Protein AF-A0AAD7XHS9-F1 (afdb_monomer)

Radius of gyration: 28.17 Å; Cα contacts (8 Å, |Δi|>4): 121; chains: 1; bounding box: 72×56×80 Å

Foldseek 3Di:
DDPDDPDPPPPLVVQQVVVVVDDPVVLVVVVVPDDLLNLLVLLCQCPSYVVSVCVLVVDPCSQVSLQLNCVLLVHDDDPVPPPVDDRSSVVSNVQCVPWQPDPPPCTHVNVSVVSNVVSVVCCVPPVPPSDPPDPPVDDVPPPVPCDVQNVQWDFDPPDPDPPCRVPRTDGHDPVVVVVVVVVVVPPPPDDDDDDDDDDDDDDDDDDDDDDDDDDDDDDD

Solvent-accessible surface area (backbone atoms only — not comparable to full-atom values): 14268 Å² total; per-residue (Å²): 137,83,84,80,76,78,86,74,73,88,63,52,73,66,55,55,57,56,61,71,71,53,56,68,69,58,54,52,50,54,55,71,69,52,55,62,55,44,46,62,59,52,47,52,50,37,72,68,34,74,72,45,34,48,62,53,68,68,42,95,57,39,53,58,53,30,42,50,19,32,40,40,30,61,45,75,85,53,95,84,54,62,78,92,71,69,55,34,54,60,53,49,46,54,48,34,75,73,33,35,79,42,87,51,90,77,32,23,50,57,37,38,51,55,29,23,53,51,42,52,51,44,34,74,74,67,70,53,64,90,55,100,65,82,79,79,78,58,73,96,74,70,67,81,73,65,54,74,71,59,71,26,52,43,70,60,91,82,70,86,56,85,90,52,61,94,69,38,73,39,72,61,77,59,72,75,68,54,59,58,64,55,64,69,69,76,78,76,88,73,88,81,91,72,90,80,86,88,80,92,76,90,78,82,88,79,90,80,89,83,87,79,82,88,82,89,74,91,76,135

Mean predicted aligned error: 16.3 Å

Structure (mmCIF, N/CA/C/O backbone):
data_AF-A0AAD7XHS9-F1
#
_entry.id   AF-A0AAD7XHS9-F1
#
loop_
_atom_site.group_PDB
_atom_site.id
_atom_site.type_symbol
_atom_site.label_atom_id
_atom_site.label_alt_id
_atom_site.label_comp_id
_atom_site.label_asym_id
_atom_site.label_entity_id
_atom_site.label_seq_id
_atom_site.pdbx_PDB_ins_code
_atom_site.Cartn_x
_atom_site.Cartn_y
_atom_site.Cartn_z
_atom_site.occupancy
_atom_site.B_iso_or_equiv
_atom_site.auth_seq_id
_atom_site.auth_comp_id
_atom_site.auth_asym_id
_atom_site.auth_atom_id
_atom_site.pdbx_PDB_model_num
ATOM 1 N N . MET A 1 1 ? -29.487 -9.220 -1.985 1.00 37.38 1 MET A N 1
ATOM 2 C CA . MET A 1 1 ? -29.413 -8.739 -3.378 1.00 37.38 1 MET A CA 1
ATOM 3 C C . MET A 1 1 ? -27.941 -8.809 -3.740 1.00 37.38 1 MET A C 1
ATOM 5 O O . MET A 1 1 ? -27.179 -8.014 -3.221 1.00 37.38 1 MET A O 1
ATOM 9 N N . VAL A 1 2 ? -27.522 -9.873 -4.428 1.00 40.72 2 VAL A N 1
ATOM 10 C CA . VAL A 1 2 ? -26.106 -10.161 -4.716 1.00 40.72 2 VAL A CA 1
ATOM 11 C C . VAL A 1 2 ? -25.839 -9.649 -6.125 1.00 40.72 2 VAL A C 1
ATOM 13 O O . VAL A 1 2 ? -26.428 -10.160 -7.077 1.00 40.72 2 VAL A O 1
ATOM 16 N N . CYS A 1 3 ? -25.040 -8.593 -6.258 1.00 38.09 3 CYS A N 1
ATOM 17 C CA . CYS A 1 3 ? -24.595 -8.106 -7.558 1.00 38.09 3 CYS A CA 1
ATOM 18 C C . CYS A 1 3 ? -23.569 -9.104 -8.102 1.00 38.09 3 CYS A C 1
ATOM 20 O O . CYS A 1 3 ? -22.433 -9.138 -7.646 1.00 38.09 3 CYS A O 1
ATOM 22 N N . ALA A 1 4 ? -23.986 -9.961 -9.033 1.00 37.56 4 ALA A N 1
ATOM 23 C CA . ALA A 1 4 ? -23.070 -10.833 -9.754 1.00 37.56 4 ALA A CA 1
ATOM 24 C C . ALA A 1 4 ? -22.257 -9.979 -10.738 1.00 37.56 4 ALA A C 1
ATOM 26 O O . ALA A 1 4 ? -22.777 -9.548 -11.769 1.00 37.56 4 ALA A O 1
ATOM 27 N N . SER A 1 5 ? -21.003 -9.695 -10.392 1.00 42.00 5 SER A N 1
ATOM 28 C CA . SER A 1 5 ? -20.055 -9.032 -11.288 1.00 42.00 5 SER A CA 1
ATOM 29 C C . SER A 1 5 ? -19.763 -9.928 -12.502 1.00 42.00 5 SER A C 1
ATOM 31 O O . SER A 1 5 ? -19.602 -11.140 -12.340 1.00 42.00 5 SER A O 1
ATOM 33 N N . PRO A 1 6 ? -19.720 -9.381 -13.730 1.00 47.34 6 PRO A N 1
ATOM 34 C CA . PRO A 1 6 ? -19.427 -10.164 -14.925 1.00 47.34 6 PRO A CA 1
ATOM 35 C C . PRO A 1 6 ? -17.977 -10.690 -14.909 1.00 47.34 6 PRO A C 1
ATOM 37 O O . PRO A 1 6 ? -17.085 -9.996 -14.419 1.00 47.34 6 PRO A O 1
ATOM 40 N N . PRO A 1 7 ? -17.715 -11.885 -15.475 1.00 50.12 7 PRO A N 1
ATOM 41 C CA . PRO A 1 7 ? -16.388 -12.498 -15.476 1.00 50.12 7 PRO A CA 1
ATOM 42 C C . PRO A 1 7 ? -15.402 -11.665 -16.309 1.00 50.12 7 PRO A C 1
ATOM 44 O O . PRO A 1 7 ? -15.590 -11.446 -17.509 1.00 50.12 7 PRO A O 1
ATOM 47 N N . MET A 1 8 ? -14.341 -11.192 -15.655 1.00 51.28 8 MET A N 1
ATOM 48 C CA . MET A 1 8 ? -13.356 -10.233 -16.173 1.00 51.28 8 MET A CA 1
ATOM 49 C C . MET A 1 8 ? -12.246 -10.878 -17.038 1.00 51.28 8 MET A C 1
ATOM 51 O O . MET A 1 8 ? -11.193 -10.285 -17.253 1.00 51.28 8 MET A O 1
ATOM 55 N N . GLU A 1 9 ? -12.451 -12.090 -17.562 1.00 54.38 9 GLU A N 1
ATOM 56 C CA . GLU A 1 9 ? -11.351 -12.957 -18.029 1.00 54.38 9 GLU A CA 1
ATOM 57 C C . GLU A 1 9 ? -10.703 -12.567 -19.369 1.00 54.38 9 GLU A C 1
ATOM 59 O O . GLU A 1 9 ? -9.541 -12.887 -19.602 1.00 54.38 9 GLU A O 1
ATOM 64 N N . ARG A 1 10 ? -11.384 -11.859 -20.281 1.00 53.03 10 ARG A N 1
ATOM 65 C CA . ARG A 1 10 ? -10.876 -11.720 -21.670 1.00 53.03 10 ARG A CA 1
ATOM 66 C C . ARG A 1 10 ? -10.032 -10.476 -21.967 1.00 53.03 10 ARG A C 1
ATOM 68 O O . ARG A 1 10 ? -9.599 -10.310 -23.103 1.00 53.03 10 ARG A O 1
ATOM 75 N N . ARG A 1 11 ? -9.779 -9.599 -20.989 1.00 54.53 11 ARG A N 1
ATOM 76 C CA . ARG A 1 11 ? -8.918 -8.404 -21.173 1.00 54.53 11 ARG A CA 1
ATOM 77 C C . ARG A 1 11 ? -7.595 -8.452 -20.405 1.00 54.53 11 ARG A C 1
ATOM 79 O O . ARG A 1 11 ? -6.721 -7.637 -20.682 1.00 54.53 11 ARG A O 1
ATOM 86 N N . ALA A 1 12 ? -7.420 -9.414 -19.499 1.00 56.12 12 ALA A N 1
ATOM 87 C CA . ALA A 1 12 ? -6.246 -9.491 -18.628 1.00 56.12 12 ALA A CA 1
ATOM 88 C C . ALA A 1 12 ? -4.942 -9.830 -19.379 1.00 56.12 12 ALA A C 1
ATOM 90 O O . ALA A 1 12 ? -3.876 -9.327 -19.028 1.00 56.12 12 ALA A O 1
ATOM 91 N N . VAL A 1 13 ? -5.021 -10.613 -20.463 1.00 58.31 13 VAL A N 1
ATOM 92 C CA . VAL A 1 13 ? -3.832 -11.125 -21.176 1.00 58.31 13 VAL A CA 1
ATOM 93 C C . VAL A 1 13 ? -2.970 -10.002 -21.768 1.00 58.31 13 VAL A C 1
ATOM 95 O O . VAL A 1 13 ? -1.747 -10.103 -21.779 1.00 58.31 13 VAL A O 1
ATOM 98 N N . SER A 1 14 ? -3.582 -8.896 -22.208 1.00 64.94 14 SER A N 1
ATOM 99 C CA . SER A 1 14 ? -2.828 -7.791 -22.811 1.00 64.94 14 SER A CA 1
ATOM 100 C C . SER A 1 14 ? -2.064 -6.957 -21.781 1.00 64.94 14 SER A C 1
ATOM 102 O O . SER A 1 14 ? -0.995 -6.458 -22.109 1.00 64.94 14 SER A O 1
ATOM 104 N N . LEU A 1 15 ? -2.582 -6.791 -20.559 1.00 64.81 15 LEU A N 1
ATOM 105 C CA . LEU A 1 15 ? -1.951 -5.943 -19.538 1.00 64.81 15 LEU A CA 1
ATOM 106 C C . LEU A 1 15 ? -0.756 -6.632 -18.872 1.00 64.81 15 LEU A C 1
ATOM 108 O O . LEU A 1 15 ? 0.257 -5.983 -18.617 1.00 64.81 15 LEU A O 1
ATOM 112 N N . LEU A 1 16 ? -0.834 -7.952 -18.683 1.00 69.44 16 LEU A N 1
ATOM 113 C CA . LEU A 1 16 ? 0.264 -8.743 -18.120 1.00 69.44 16 LEU A CA 1
ATOM 114 C C . LEU A 1 16 ? 1.534 -8.683 -18.979 1.00 69.44 16 LEU A C 1
ATOM 116 O O . LEU A 1 16 ? 2.639 -8.711 -18.442 1.00 69.44 16 LEU A O 1
ATOM 120 N N . HIS A 1 17 ? 1.399 -8.564 -20.304 1.00 77.50 17 HIS A N 1
ATOM 121 C CA . HIS A 1 17 ? 2.554 -8.439 -21.192 1.00 77.50 17 HIS A CA 1
ATOM 122 C C . HIS A 1 17 ? 3.279 -7.097 -21.012 1.00 77.50 17 HIS A C 1
ATOM 124 O O . HIS A 1 17 ? 4.501 -7.079 -20.894 1.00 77.50 17 HIS A O 1
ATOM 130 N N . TYR A 1 18 ? 2.540 -5.985 -20.921 1.00 77.38 18 TYR A N 1
ATOM 131 C CA . TYR A 1 18 ? 3.140 -4.656 -20.756 1.00 77.38 18 TYR A CA 1
ATOM 132 C C . TYR A 1 18 ? 3.857 -4.492 -19.416 1.00 77.38 18 TYR A C 1
ATOM 134 O O . TYR A 1 18 ? 4.910 -3.863 -19.374 1.00 77.38 18 TYR A O 1
ATOM 142 N N . MET A 1 19 ? 3.349 -5.103 -18.341 1.00 79.50 19 MET A N 1
ATOM 143 C CA . MET A 1 19 ? 3.997 -5.022 -17.026 1.00 79.50 19 MET A CA 1
ATOM 144 C C . MET A 1 19 ? 5.386 -5.672 -16.999 1.00 79.50 19 MET A C 1
ATOM 146 O O . MET A 1 19 ? 6.237 -5.232 -16.238 1.00 79.50 19 MET A O 1
ATOM 150 N N . ARG A 1 20 ? 5.658 -6.663 -17.861 1.00 81.81 20 ARG A N 1
ATOM 151 C CA . ARG A 1 20 ? 6.989 -7.295 -17.965 1.00 81.81 20 ARG A CA 1
ATOM 152 C C . ARG A 1 20 ? 8.008 -6.459 -18.738 1.00 81.81 20 ARG A C 1
ATOM 154 O O . ARG A 1 20 ? 9.192 -6.769 -18.693 1.00 81.81 20 ARG A O 1
ATOM 161 N N . ILE A 1 21 ? 7.554 -5.445 -19.475 1.00 90.19 21 ILE A N 1
ATOM 162 C CA . ILE A 1 21 ? 8.427 -4.526 -20.219 1.00 90.19 21 ILE A CA 1
ATOM 163 C C . ILE A 1 21 ? 8.959 -3.428 -19.286 1.00 90.19 21 ILE A C 1
ATOM 165 O O . ILE A 1 21 ? 10.013 -2.854 -19.550 1.00 90.19 21 ILE A O 1
ATOM 169 N N . ILE A 1 22 ? 8.249 -3.138 -18.191 1.00 89.94 22 ILE A N 1
ATOM 170 C CA . ILE A 1 22 ? 8.644 -2.109 -17.231 1.00 89.94 22 ILE A CA 1
ATOM 171 C C . ILE A 1 22 ? 9.823 -2.631 -16.388 1.00 89.94 22 ILE A C 1
ATOM 173 O O . ILE A 1 22 ? 9.694 -3.693 -15.776 1.00 89.94 22 ILE A O 1
ATOM 177 N N . PRO A 1 23 ? 10.955 -1.903 -16.319 1.00 92.25 23 PRO A N 1
ATOM 178 C CA . PRO A 1 23 ? 12.069 -2.272 -15.450 1.00 92.25 23 PRO A CA 1
ATOM 179 C C . PRO A 1 23 ? 11.653 -2.347 -13.977 1.00 92.25 23 PRO A C 1
ATOM 181 O O . PRO A 1 23 ? 10.830 -1.551 -13.513 1.00 92.25 23 PRO A O 1
ATOM 184 N N . LEU A 1 24 ? 12.248 -3.280 -13.230 1.00 90.38 24 LEU A N 1
ATOM 185 C CA . LEU A 1 24 ? 11.927 -3.522 -11.820 1.00 90.38 24 LEU A CA 1
ATOM 186 C C . LEU A 1 24 ? 12.109 -2.259 -10.965 1.00 90.38 24 LEU A C 1
ATOM 188 O O . LEU A 1 24 ? 11.291 -1.981 -10.093 1.00 90.38 24 LEU A O 1
ATOM 192 N N . GLU A 1 25 ? 13.132 -1.460 -11.258 1.00 92.44 25 GLU A N 1
ATOM 193 C CA . GLU A 1 25 ? 13.441 -0.207 -10.570 1.00 92.44 25 GLU A CA 1
ATOM 194 C C . GLU A 1 25 ? 12.277 0.782 -10.663 1.00 92.44 25 GLU A C 1
ATOM 196 O O . GLU A 1 25 ? 11.945 1.445 -9.685 1.00 92.44 25 GLU A O 1
ATOM 201 N N . ILE A 1 26 ? 11.607 0.847 -11.817 1.00 93.69 26 ILE A N 1
ATOM 202 C CA . ILE A 1 26 ? 10.449 1.725 -12.008 1.00 93.69 26 ILE A CA 1
ATOM 203 C C . ILE A 1 26 ? 9.260 1.227 -11.184 1.00 93.69 26 ILE A C 1
ATOM 205 O O . ILE A 1 26 ? 8.559 2.037 -10.583 1.00 93.69 26 ILE A O 1
ATOM 209 N N . LEU A 1 27 ? 9.045 -0.089 -11.105 1.00 92.00 27 LEU A N 1
ATOM 210 C CA . LEU A 1 27 ? 7.979 -0.665 -10.278 1.00 92.00 27 LEU A CA 1
ATOM 211 C C . LEU A 1 27 ? 8.226 -0.426 -8.781 1.00 92.00 27 LEU A C 1
ATOM 213 O O . LEU A 1 27 ? 7.288 -0.097 -8.057 1.00 92.00 27 LEU A O 1
ATOM 217 N N . LEU A 1 28 ? 9.481 -0.527 -8.332 1.00 89.31 28 LEU A N 1
ATOM 218 C CA . LEU A 1 28 ? 9.888 -0.197 -6.963 1.00 89.31 28 LEU A CA 1
ATOM 219 C C . LEU A 1 28 ? 9.686 1.289 -6.654 1.00 89.31 28 LEU A C 1
ATOM 221 O O . LEU A 1 28 ? 9.159 1.626 -5.597 1.00 89.31 28 LEU A O 1
ATOM 225 N N . ILE A 1 29 ? 10.033 2.175 -7.592 1.00 90.62 29 ILE A N 1
ATOM 226 C CA . ILE A 1 29 ? 9.780 3.615 -7.468 1.00 90.62 29 ILE A CA 1
ATOM 227 C C . ILE A 1 29 ? 8.276 3.883 -7.353 1.00 90.62 29 ILE A C 1
ATOM 229 O O . ILE A 1 29 ? 7.852 4.579 -6.434 1.00 90.62 29 ILE A O 1
ATOM 233 N N . VAL A 1 30 ? 7.456 3.311 -8.244 1.00 93.31 30 VAL A N 1
ATOM 234 C CA . VAL A 1 30 ? 5.992 3.463 -8.201 1.00 93.31 30 VAL A CA 1
ATOM 235 C C . VAL A 1 30 ? 5.444 2.992 -6.858 1.00 93.31 30 VAL A C 1
ATOM 237 O O . VAL A 1 30 ? 4.680 3.728 -6.241 1.00 93.31 30 VAL A O 1
ATOM 240 N N . ARG A 1 31 ? 5.877 1.823 -6.370 1.00 93.94 31 ARG A N 1
ATOM 241 C CA . ARG A 1 31 ? 5.502 1.321 -5.043 1.00 93.94 31 ARG A CA 1
ATOM 242 C C . ARG A 1 31 ? 5.879 2.298 -3.930 1.00 93.94 31 ARG A C 1
ATOM 244 O O . ARG A 1 31 ? 5.043 2.564 -3.076 1.00 93.94 31 ARG A O 1
ATOM 251 N N . GLY A 1 32 ? 7.094 2.846 -3.960 1.00 90.19 32 GLY A N 1
ATOM 252 C CA . GLY A 1 32 ? 7.583 3.812 -2.971 1.00 90.19 32 GLY A CA 1
ATOM 253 C C . GLY A 1 32 ? 6.850 5.159 -2.979 1.00 90.19 32 GLY A C 1
ATOM 254 O O . GLY A 1 32 ? 6.896 5.881 -1.988 1.00 90.19 32 GLY A O 1
ATOM 255 N N . TYR A 1 33 ? 6.150 5.498 -4.068 1.00 94.56 33 TYR A N 1
ATOM 256 C CA . TYR A 1 33 ? 5.280 6.677 -4.140 1.00 94.56 33 TYR A CA 1
ATOM 257 C C . TYR A 1 33 ? 3.861 6.433 -3.610 1.00 94.56 33 TYR A C 1
ATOM 259 O O . TYR A 1 33 ? 3.140 7.403 -3.364 1.00 94.56 33 TYR A O 1
ATOM 267 N N . ILE A 1 34 ? 3.440 5.176 -3.438 1.00 93.94 34 ILE A N 1
ATOM 268 C CA . ILE A 1 34 ? 2.152 4.858 -2.819 1.00 93.94 34 ILE A CA 1
ATOM 269 C C . ILE A 1 34 ? 2.321 5.022 -1.308 1.00 93.94 34 ILE A C 1
ATOM 271 O O . ILE A 1 34 ? 3.188 4.404 -0.693 1.00 93.94 34 ILE A O 1
ATOM 275 N N . HIS A 1 35 ? 1.511 5.891 -0.707 1.00 92.25 35 HIS A N 1
ATOM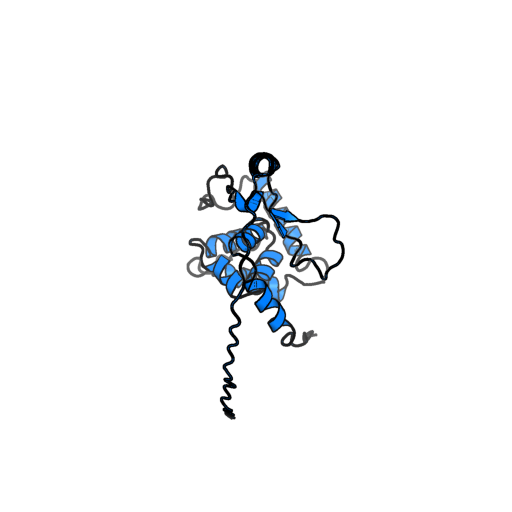 276 C CA . HIS A 1 35 ? 1.552 6.103 0.735 1.00 92.25 35 HIS A CA 1
ATOM 277 C C . HIS A 1 35 ? 1.118 4.814 1.462 1.00 92.25 35 HIS A C 1
ATOM 279 O O . HIS A 1 35 ? 0.080 4.278 1.081 1.00 92.25 35 HIS A O 1
ATOM 285 N N . PRO A 1 36 ? 1.790 4.363 2.544 1.00 90.69 36 PRO A N 1
ATOM 286 C CA . PRO A 1 36 ? 1.445 3.113 3.243 1.00 90.69 36 PRO A CA 1
ATOM 287 C C . PRO A 1 36 ? -0.020 3.019 3.689 1.00 90.69 36 PRO A C 1
ATOM 289 O O . PRO A 1 36 ? -0.613 1.946 3.715 1.00 90.69 36 PRO A O 1
ATOM 292 N N . SER A 1 37 ? -0.626 4.163 4.013 1.00 91.62 37 SER A N 1
ATOM 293 C CA . SER A 1 37 ? -2.047 4.241 4.371 1.00 91.62 37 SER A CA 1
ATOM 294 C C . SER A 1 37 ? -3.012 4.127 3.201 1.00 91.62 37 SER A C 1
ATOM 296 O O . SER A 1 37 ? -4.202 3.958 3.432 1.00 91.62 37 SER A O 1
ATOM 298 N N . ASP A 1 38 ? -2.552 4.218 1.956 1.00 95.12 38 ASP A N 1
ATOM 299 C CA . ASP A 1 38 ? -3.376 3.996 0.771 1.00 95.12 38 ASP A CA 1
ATOM 300 C C . ASP A 1 38 ? -3.498 2.497 0.453 1.00 95.12 38 ASP A C 1
ATOM 302 O O . ASP A 1 38 ? -3.034 1.985 -0.57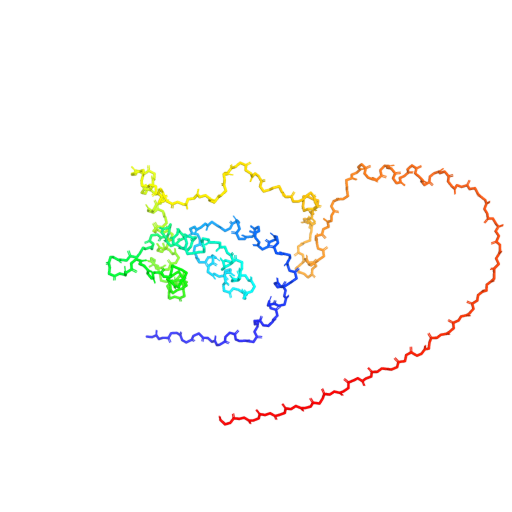0 1.00 95.12 38 ASP A O 1
ATOM 306 N N . LEU A 1 39 ? -4.124 1.782 1.391 1.00 96.00 39 LEU A N 1
ATOM 307 C CA . LEU A 1 39 ? -4.321 0.338 1.334 1.00 96.00 39 LEU A CA 1
ATOM 308 C C . LEU A 1 39 ? -5.031 -0.131 0.048 1.00 96.00 39 LEU A C 1
ATOM 310 O O . LEU A 1 39 ? -4.554 -1.102 -0.543 1.00 96.00 39 LEU A O 1
ATOM 314 N N . PRO A 1 40 ? -6.100 0.533 -0.453 1.00 96.12 40 PRO A N 1
ATOM 315 C CA . PRO A 1 40 ? -6.728 0.138 -1.714 1.00 96.12 40 PRO A CA 1
ATOM 316 C C . PRO A 1 40 ? -5.751 0.151 -2.893 1.00 96.12 40 PRO A C 1
ATOM 318 O O . PRO A 1 40 ? -5.729 -0.797 -3.683 1.00 96.12 40 PRO A O 1
ATOM 321 N N . THR A 1 41 ? -4.915 1.189 -2.999 1.00 96.19 41 THR A N 1
ATOM 322 C CA . THR A 1 41 ? -3.920 1.303 -4.071 1.00 96.19 41 THR A CA 1
ATOM 323 C C . THR A 1 41 ? -2.830 0.241 -3.939 1.00 96.19 41 THR A C 1
ATOM 325 O O . THR A 1 41 ? -2.476 -0.380 -4.944 1.00 96.19 41 THR A O 1
ATOM 328 N N . HIS A 1 42 ? -2.347 -0.042 -2.723 1.00 97.06 42 HIS A N 1
ATOM 329 C CA . HIS A 1 42 ? -1.392 -1.132 -2.490 1.00 97.06 42 HIS A CA 1
ATOM 330 C C . HIS A 1 42 ? -1.951 -2.495 -2.909 1.00 97.06 42 HIS A C 1
ATOM 332 O O . HIS A 1 42 ? -1.267 -3.232 -3.620 1.00 97.06 42 HIS A O 1
ATOM 338 N N . ILE A 1 43 ? -3.198 -2.806 -2.546 1.00 97.38 43 ILE A N 1
ATOM 339 C CA . ILE A 1 43 ? -3.848 -4.068 -2.924 1.00 97.38 43 ILE A CA 1
ATOM 340 C C . ILE A 1 43 ? -4.080 -4.145 -4.434 1.00 97.38 43 ILE A C 1
ATOM 342 O O . ILE A 1 43 ? -3.745 -5.156 -5.049 1.00 97.38 43 ILE A O 1
ATOM 346 N N . CYS A 1 44 ? -4.555 -3.068 -5.066 1.00 96.44 44 CYS A N 1
ATOM 347 C CA . CYS A 1 44 ? -4.698 -3.026 -6.523 1.00 96.44 44 CYS A CA 1
ATOM 348 C C . CYS A 1 44 ? -3.362 -3.250 -7.233 1.00 96.44 44 CYS A C 1
ATOM 350 O O . CYS A 1 44 ? -3.304 -3.968 -8.232 1.00 96.44 44 CYS A O 1
ATOM 352 N N . PHE A 1 45 ? -2.288 -2.636 -6.730 1.00 95.88 45 PHE A N 1
ATOM 353 C CA . PHE A 1 45 ? -0.958 -2.794 -7.300 1.00 95.88 45 PHE A CA 1
ATOM 354 C C . PHE A 1 45 ? -0.455 -4.229 -7.113 1.00 95.88 45 PHE A C 1
ATOM 356 O O . PHE A 1 45 ? -0.089 -4.862 -8.103 1.00 95.88 45 PHE A O 1
ATOM 363 N N . TYR A 1 46 ? -0.547 -4.776 -5.897 1.00 96.88 46 TYR A N 1
ATOM 364 C CA . TYR A 1 46 ? -0.210 -6.166 -5.565 1.00 96.88 46 TYR A CA 1
ATOM 365 C C . TYR A 1 46 ? -0.925 -7.174 -6.481 1.00 96.88 46 TYR A C 1
ATOM 367 O O . TYR A 1 46 ? -0.292 -8.048 -7.068 1.00 96.88 46 TYR A O 1
ATOM 375 N N . GLN A 1 47 ? -2.234 -7.008 -6.686 1.00 95.38 47 GLN A N 1
ATOM 376 C CA . GLN A 1 47 ? -3.057 -7.925 -7.482 1.00 95.38 47 GLN A CA 1
ATOM 377 C C . GLN A 1 47 ? -2.935 -7.729 -9.002 1.00 95.38 47 GLN A C 1
ATOM 379 O O . GLN A 1 47 ? -3.429 -8.551 -9.776 1.00 95.38 47 GLN A O 1
ATOM 384 N N . SER A 1 48 ? -2.293 -6.653 -9.465 1.00 93.69 48 SER A N 1
ATOM 385 C CA . SER A 1 48 ? -2.246 -6.330 -10.897 1.00 93.69 48 SER A CA 1
ATOM 386 C C . SER A 1 48 ? -1.380 -7.291 -11.725 1.00 93.69 48 SER A C 1
ATOM 388 O O . SER A 1 48 ? -1.598 -7.430 -12.932 1.00 93.69 48 SER A O 1
ATOM 390 N N . SER A 1 49 ? -0.402 -7.958 -11.103 1.00 92.94 49 SER A N 1
ATOM 391 C CA . SER A 1 49 ? 0.484 -8.929 -11.751 1.00 92.94 49 SER A CA 1
ATOM 392 C C . SER A 1 49 ? 1.174 -9.815 -10.708 1.00 92.94 49 SER A C 1
ATOM 394 O O . SER A 1 49 ? 1.644 -9.277 -9.707 1.00 92.94 49 SER A O 1
ATOM 396 N N . PRO A 1 50 ? 1.367 -11.126 -10.966 1.00 92.69 50 PRO A N 1
ATOM 397 C CA . PRO A 1 50 ? 2.183 -11.988 -10.104 1.00 92.69 50 PRO A CA 1
ATOM 398 C C . PRO A 1 50 ? 3.600 -11.447 -9.880 1.00 92.69 50 PRO A C 1
ATOM 400 O O . PRO A 1 50 ? 4.141 -11.555 -8.792 1.00 92.69 50 PRO A O 1
ATOM 403 N N . TRP A 1 51 ? 4.171 -10.782 -10.890 1.00 91.75 51 TRP A N 1
ATOM 404 C CA . TRP A 1 51 ? 5.480 -10.138 -10.765 1.00 91.75 51 TRP A CA 1
ATOM 405 C C . TRP A 1 51 ? 5.475 -9.021 -9.715 1.00 91.75 51 TRP A C 1
ATOM 407 O O . TRP A 1 51 ? 6.456 -8.824 -9.011 1.00 91.75 51 TRP A O 1
ATOM 417 N N . ILE A 1 52 ? 4.384 -8.255 -9.620 1.00 94.50 52 ILE A N 1
ATOM 418 C CA . ILE A 1 52 ? 4.275 -7.188 -8.620 1.00 94.50 52 ILE A CA 1
ATOM 419 C C . ILE A 1 52 ? 4.027 -7.793 -7.239 1.00 94.50 52 ILE A C 1
ATOM 421 O O . ILE A 1 52 ? 4.587 -7.291 -6.271 1.00 94.50 52 ILE A O 1
ATOM 425 N N . ALA A 1 53 ? 3.272 -8.889 -7.141 1.00 95.75 53 ALA A N 1
ATOM 426 C CA . ALA A 1 53 ? 3.153 -9.636 -5.893 1.00 95.75 53 ALA A CA 1
ATOM 427 C C . ALA A 1 53 ? 4.529 -10.085 -5.368 1.00 95.75 53 ALA A C 1
ATOM 429 O O . ALA A 1 53 ? 4.842 -9.812 -4.211 1.00 95.75 53 ALA A O 1
ATOM 430 N N . ASP A 1 54 ? 5.396 -10.616 -6.241 1.00 94.69 54 ASP A N 1
ATOM 431 C CA . ASP A 1 54 ? 6.772 -10.991 -5.883 1.00 94.69 54 ASP A CA 1
ATOM 432 C C . ASP A 1 54 ? 7.579 -9.806 -5.312 1.00 94.69 54 ASP A C 1
ATOM 434 O O . ASP A 1 54 ? 8.413 -10.000 -4.432 1.00 94.69 54 ASP A O 1
ATOM 438 N N . ILE A 1 55 ? 7.327 -8.565 -5.755 1.00 93.81 55 ILE A N 1
ATOM 439 C CA . ILE A 1 55 ? 7.993 -7.371 -5.199 1.00 93.81 55 ILE A CA 1
ATOM 440 C C . ILE A 1 55 ? 7.637 -7.184 -3.724 1.00 93.81 55 ILE A C 1
ATOM 442 O O . ILE A 1 55 ? 8.527 -6.900 -2.928 1.00 93.81 55 ILE A O 1
ATOM 446 N N . TYR A 1 56 ? 6.364 -7.342 -3.358 1.00 95.00 56 TYR A N 1
ATOM 447 C CA . TYR A 1 56 ? 5.944 -7.252 -1.957 1.00 95.00 56 TYR A CA 1
ATOM 448 C C . TYR A 1 56 ? 6.417 -8.462 -1.154 1.00 95.00 56 TYR A C 1
ATOM 450 O O . TYR A 1 56 ? 6.883 -8.289 -0.037 1.00 95.00 56 TYR A O 1
ATOM 458 N N . ASP A 1 57 ? 6.327 -9.662 -1.730 1.00 94.81 57 ASP A N 1
ATOM 459 C CA . ASP A 1 57 ? 6.607 -10.922 -1.035 1.00 94.81 57 ASP A CA 1
ATOM 460 C C . ASP A 1 57 ? 8.115 -11.218 -0.891 1.00 94.81 57 ASP A C 1
ATOM 462 O O . ASP A 1 57 ? 8.510 -12.085 -0.111 1.00 94.81 57 ASP A O 1
ATOM 466 N N . SER A 1 58 ? 8.971 -10.521 -1.648 1.00 91.06 58 SER A N 1
ATOM 467 C CA . SER A 1 58 ? 10.434 -10.670 -1.582 1.00 91.06 58 SER A CA 1
ATOM 468 C C . SER A 1 58 ? 11.097 -9.899 -0.438 1.00 91.06 58 SER A C 1
ATOM 470 O O . SER A 1 58 ? 12.284 -10.109 -0.174 1.00 91.06 58 SER A O 1
ATOM 472 N N . GLU A 1 59 ? 10.368 -9.019 0.250 1.00 87.06 59 GLU A N 1
ATOM 473 C CA . GLU A 1 59 ? 10.920 -8.244 1.358 1.00 87.06 59 GLU A CA 1
ATOM 474 C C . GLU A 1 59 ? 10.998 -9.064 2.644 1.00 87.06 59 GLU A C 1
ATOM 476 O O . GLU A 1 59 ? 10.079 -9.813 2.983 1.00 87.06 59 GLU A O 1
ATOM 481 N N . MET A 1 60 ? 12.093 -8.887 3.393 1.00 79.06 60 MET A N 1
ATOM 482 C CA . MET A 1 60 ? 12.303 -9.588 4.666 1.00 79.06 60 MET A CA 1
ATOM 483 C C . MET A 1 60 ? 11.162 -9.344 5.663 1.00 79.06 60 MET A C 1
ATOM 485 O O . MET A 1 60 ? 10.798 -10.265 6.390 1.00 79.06 60 MET A O 1
ATOM 489 N N . ASP A 1 61 ? 10.551 -8.160 5.603 1.00 86.75 61 ASP A N 1
ATOM 490 C CA . ASP A 1 61 ? 9.549 -7.680 6.555 1.00 86.75 61 ASP A CA 1
ATOM 491 C C . ASP A 1 61 ? 8.173 -7.511 5.873 1.00 86.75 61 ASP A C 1
ATOM 493 O O . ASP A 1 61 ? 7.452 -6.536 6.082 1.00 86.75 61 ASP A O 1
ATOM 497 N N . THR A 1 62 ? 7.811 -8.466 5.001 1.00 90.44 62 THR A N 1
ATOM 498 C CA . THR A 1 62 ? 6.557 -8.423 4.219 1.00 90.44 62 THR A CA 1
ATOM 499 C C . THR A 1 62 ? 5.327 -8.240 5.115 1.00 90.44 62 THR A C 1
ATOM 501 O O . THR A 1 62 ? 4.477 -7.397 4.837 1.00 90.44 62 THR A O 1
ATOM 504 N N . GLU A 1 63 ? 5.203 -9.028 6.187 1.00 92.56 63 GLU A N 1
ATOM 505 C CA . GLU A 1 63 ? 4.036 -8.950 7.078 1.00 92.56 63 GLU A CA 1
ATOM 506 C C . GLU A 1 63 ? 4.028 -7.657 7.905 1.00 92.56 63 GLU A C 1
ATOM 508 O O . GLU A 1 63 ? 2.951 -7.106 8.116 1.00 92.56 63 GLU A O 1
ATOM 513 N N . ASP A 1 64 ? 5.193 -7.114 8.271 1.00 90.88 64 ASP A N 1
ATOM 514 C CA . ASP A 1 64 ? 5.306 -5.846 9.006 1.00 90.88 64 ASP A CA 1
ATOM 515 C C . ASP A 1 64 ? 4.816 -4.670 8.150 1.00 90.88 64 ASP A C 1
ATOM 517 O O . ASP A 1 64 ? 4.098 -3.787 8.628 1.00 90.88 64 ASP A O 1
ATOM 521 N N . PHE A 1 65 ? 5.132 -4.683 6.848 1.00 93.69 65 PHE A N 1
ATOM 522 C CA . PHE A 1 65 ? 4.588 -3.713 5.899 1.00 93.69 65 PHE A CA 1
ATOM 523 C C . PHE A 1 65 ? 3.053 -3.762 5.865 1.00 93.69 65 PHE A C 1
ATOM 525 O O . PHE A 1 65 ? 2.394 -2.721 5.948 1.00 93.69 65 PHE A O 1
ATOM 532 N N . TRP A 1 66 ? 2.466 -4.958 5.746 1.00 95.50 66 TRP A N 1
ATOM 533 C CA . TRP A 1 66 ? 1.009 -5.103 5.685 1.00 95.50 66 TRP A CA 1
ATOM 534 C C . TRP A 1 66 ? 0.336 -4.790 7.023 1.00 95.50 66 TRP A C 1
ATOM 536 O O . TRP A 1 66 ? -0.757 -4.218 7.023 1.00 95.50 66 TR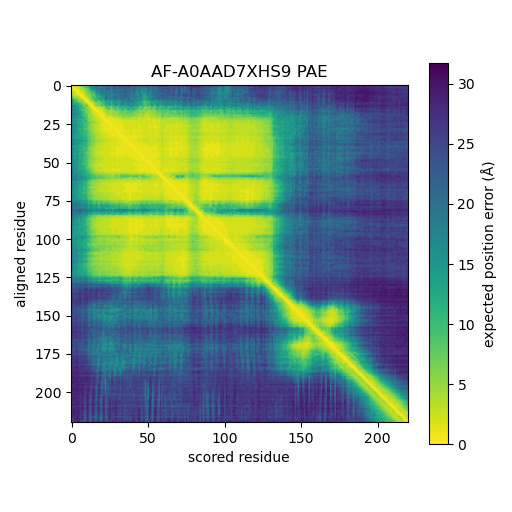P A O 1
ATOM 546 N N . GLU A 1 67 ? 0.982 -5.109 8.146 1.00 93.50 67 GLU A N 1
ATOM 547 C CA . GLU A 1 67 ? 0.540 -4.729 9.488 1.00 93.50 67 GLU A CA 1
ATOM 548 C C . GLU A 1 67 ? 0.455 -3.214 9.612 1.00 93.50 67 GLU A C 1
ATOM 550 O O . GLU A 1 67 ? -0.592 -2.674 9.970 1.00 93.50 67 GLU A O 1
ATOM 555 N N . LEU A 1 68 ? 1.528 -2.514 9.244 1.00 92.06 68 LEU A N 1
ATOM 556 C CA . LEU A 1 68 ? 1.577 -1.061 9.239 1.00 92.06 68 LEU A CA 1
ATOM 557 C C . LEU A 1 68 ? 0.501 -0.460 8.329 1.00 92.06 68 LEU A C 1
ATOM 559 O O . LEU A 1 68 ? -0.195 0.484 8.721 1.00 92.06 68 LEU A O 1
ATOM 563 N N . ALA A 1 69 ? 0.373 -0.979 7.108 1.00 94.38 69 ALA A N 1
ATOM 564 C CA . ALA A 1 69 ? -0.599 -0.490 6.141 1.00 94.38 69 ALA A CA 1
ATOM 565 C C . ALA A 1 69 ? -2.030 -0.634 6.693 1.00 94.38 69 ALA A C 1
ATOM 567 O O . ALA A 1 69 ? -2.789 0.342 6.708 1.00 94.38 69 ALA A O 1
ATOM 568 N N . CYS A 1 70 ? -2.365 -1.802 7.256 1.00 95.00 70 CYS A N 1
ATOM 569 C CA . CYS A 1 70 ? -3.629 -2.054 7.952 1.00 95.00 70 CYS A CA 1
ATOM 570 C C . CYS A 1 70 ? -3.830 -1.107 9.140 1.00 95.00 70 CYS A C 1
ATOM 572 O O . CYS A 1 70 ? -4.857 -0.428 9.232 1.00 95.00 70 CYS A O 1
ATOM 574 N N . TRP A 1 71 ? -2.835 -1.013 10.020 1.00 92.94 71 TRP A N 1
ATOM 575 C CA . TRP A 1 71 ? -2.889 -0.198 11.228 1.00 92.94 71 TRP A CA 1
ATOM 576 C C . TRP A 1 71 ? -3.123 1.276 10.905 1.00 92.94 71 TRP A C 1
ATOM 578 O O . TRP A 1 71 ? -3.963 1.929 11.524 1.00 92.94 71 TRP A O 1
ATOM 588 N N . SER A 1 72 ? -2.450 1.795 9.877 1.00 92.38 72 SER A N 1
ATOM 589 C CA . SER A 1 72 ? -2.610 3.183 9.442 1.00 92.38 72 SER A CA 1
ATOM 590 C C . SER A 1 72 ? -3.991 3.474 8.835 1.00 92.38 72 SER A C 1
ATOM 592 O O . SER A 1 72 ? -4.408 4.630 8.781 1.00 92.38 72 SER A O 1
ATOM 594 N N . CYS A 1 73 ? -4.742 2.432 8.467 1.00 94.38 73 CYS A N 1
ATOM 595 C CA . CYS A 1 73 ? -6.154 2.494 8.083 1.00 94.38 73 CYS A CA 1
ATOM 596 C C . CYS A 1 73 ? -7.119 2.197 9.246 1.00 94.38 73 CYS A C 1
ATOM 598 O O . CYS A 1 73 ? -8.324 2.041 9.030 1.00 94.38 73 CYS A O 1
ATOM 600 N N . GLY A 1 74 ? -6.616 2.086 10.479 1.00 92.62 74 GLY A N 1
ATOM 601 C CA . GLY A 1 74 ? -7.400 1.718 11.658 1.00 92.62 74 GLY A CA 1
ATOM 602 C C . GLY A 1 74 ? -7.881 0.263 11.657 1.00 92.62 74 GLY A C 1
ATOM 603 O O . GLY A 1 74 ? -8.853 -0.056 12.342 1.00 92.62 74 GLY A O 1
ATOM 604 N N . ILE A 1 75 ? -7.236 -0.611 10.881 1.00 93.12 75 ILE A N 1
ATOM 605 C CA . ILE A 1 75 ? -7.495 -2.051 10.857 1.00 93.12 75 ILE A CA 1
ATOM 606 C C . ILE A 1 75 ? -6.500 -2.709 11.811 1.00 93.12 75 ILE A C 1
ATOM 608 O O . ILE A 1 75 ? -5.292 -2.555 11.664 1.00 93.12 75 ILE A O 1
ATOM 612 N N . GLY A 1 76 ? -7.007 -3.443 12.798 1.00 89.81 76 GLY A N 1
ATOM 613 C CA . GLY A 1 76 ? -6.183 -4.143 13.777 1.00 89.81 76 GLY A CA 1
ATOM 614 C C . GLY A 1 76 ? -6.704 -5.547 14.049 1.00 89.81 76 GLY A C 1
ATOM 615 O O . GLY A 1 76 ? -7.900 -5.810 13.908 1.00 89.81 76 GLY A O 1
ATOM 616 N N . ALA A 1 77 ? -5.807 -6.435 14.469 1.00 82.88 77 ALA A N 1
ATOM 617 C CA . ALA A 1 77 ? -6.161 -7.756 14.959 1.00 82.88 77 ALA A CA 1
ATOM 618 C C . ALA A 1 77 ? -6.852 -7.630 16.323 1.00 82.88 77 ALA A C 1
ATOM 620 O O . ALA A 1 77 ? -6.467 -6.825 17.179 1.00 82.88 77 ALA A O 1
ATOM 621 N N . THR A 1 78 ? -7.893 -8.425 16.540 1.00 75.19 78 THR A N 1
ATOM 622 C CA . THR A 1 78 ? -8.547 -8.498 17.846 1.00 75.19 78 THR A CA 1
ATOM 623 C C . THR A 1 78 ? -7.791 -9.483 18.731 1.00 75.19 78 THR A C 1
ATOM 625 O O . THR A 1 78 ? -7.181 -10.420 18.238 1.00 75.19 78 THR A O 1
ATOM 628 N N . GLY A 1 79 ? -7.854 -9.349 20.061 1.00 66.19 79 GLY A N 1
ATOM 629 C CA . GLY A 1 79 ? -7.162 -10.276 20.979 1.00 66.19 79 GLY A CA 1
ATOM 630 C C . GLY A 1 79 ? -7.640 -11.741 20.930 1.00 66.19 79 GLY A C 1
ATOM 631 O O . GLY A 1 79 ? -7.167 -12.561 21.711 1.00 66.19 79 GLY A O 1
ATOM 632 N N . VAL A 1 80 ? -8.609 -12.057 20.064 1.00 70.62 80 VAL A N 1
ATOM 633 C CA . VAL A 1 80 ? -9.066 -13.421 19.757 1.00 70.62 80 VAL A CA 1
ATOM 634 C C . VAL A 1 80 ? -8.227 -14.041 18.635 1.00 70.62 80 VAL A C 1
ATOM 636 O O . VAL A 1 80 ? -8.087 -15.263 18.577 1.00 70.62 80 VAL A O 1
ATOM 639 N N . ASP A 1 81 ? -7.636 -13.206 17.784 1.00 71.94 81 ASP A N 1
ATOM 6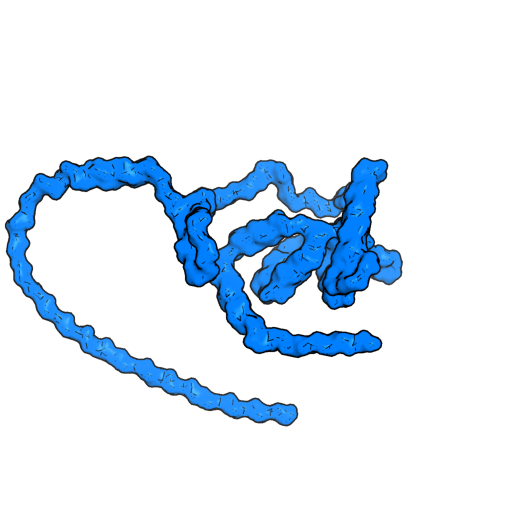40 C CA . ASP A 1 81 ? -6.701 -13.611 16.751 1.00 71.94 81 ASP A CA 1
ATOM 641 C C . ASP A 1 81 ? -5.375 -13.926 17.449 1.00 71.94 81 ASP A C 1
ATOM 643 O O . ASP A 1 81 ? -4.756 -13.067 18.080 1.00 71.94 81 ASP A O 1
ATOM 647 N N . SER A 1 82 ? -4.961 -15.193 17.429 1.00 64.44 82 SER A N 1
ATOM 648 C CA . SER A 1 82 ? -3.660 -15.578 17.975 1.00 64.44 82 SER A CA 1
ATOM 649 C C . SER A 1 82 ? -2.579 -14.801 17.225 1.00 64.44 82 SER A C 1
ATOM 651 O O . SER A 1 82 ? -2.375 -15.065 16.039 1.00 64.44 82 SER A O 1
ATOM 653 N N . GLN A 1 83 ? -1.911 -13.866 17.911 1.00 66.50 83 GLN A N 1
ATOM 654 C CA . GLN A 1 83 ? -0.903 -12.967 17.328 1.00 66.50 83 GLN A CA 1
ATOM 655 C C . GLN A 1 83 ? 0.155 -13.720 16.506 1.00 66.50 83 GLN A C 1
ATOM 657 O O . GLN A 1 83 ? 0.612 -13.220 15.489 1.00 66.50 83 GLN A O 1
ATOM 662 N N . ASP A 1 84 ? 0.455 -14.965 16.880 1.00 73.19 84 ASP A N 1
ATOM 663 C CA . ASP A 1 84 ? 1.498 -15.783 16.256 1.00 73.19 84 ASP A CA 1
ATOM 664 C C . ASP A 1 84 ? 1.187 -16.274 14.825 1.00 73.19 84 ASP A C 1
ATOM 666 O O . ASP A 1 84 ? 2.052 -16.881 14.203 1.00 73.19 84 ASP A O 1
ATOM 670 N N . ASN A 1 85 ? -0.027 -16.075 14.295 1.00 79.56 85 ASN A N 1
ATOM 671 C CA . ASN A 1 85 ? -0.410 -16.566 12.959 1.00 79.56 85 ASN A CA 1
ATOM 672 C C . ASN A 1 85 ? -1.243 -15.568 12.142 1.00 79.56 85 ASN A C 1
ATOM 674 O O . ASN A 1 85 ? -1.940 -15.967 11.203 1.00 79.56 85 ASN A O 1
ATOM 678 N N . VAL A 1 86 ? -1.215 -14.284 12.497 1.00 88.19 86 VAL A N 1
ATOM 679 C CA . VAL A 1 86 ? -1.923 -13.267 11.717 1.00 88.19 86 VAL A CA 1
ATOM 680 C C . VAL A 1 86 ? -1.173 -13.043 10.405 1.00 88.19 86 VAL A C 1
ATOM 682 O O . VAL A 1 86 ? 0.010 -12.729 10.410 1.00 88.19 86 VAL A O 1
ATOM 685 N N . ARG A 1 87 ? -1.868 -13.232 9.280 1.00 93.06 87 ARG A N 1
ATOM 686 C CA . ARG A 1 87 ? -1.380 -12.860 7.948 1.00 93.06 87 ARG A CA 1
ATOM 687 C C . ARG A 1 87 ? -2.015 -11.537 7.569 1.00 93.06 87 ARG A C 1
ATOM 689 O O . ARG A 1 87 ? -3.155 -11.500 7.101 1.00 93.06 87 ARG A O 1
ATOM 696 N N . TRP A 1 88 ? -1.304 -10.451 7.821 1.00 94.75 88 TRP A N 1
ATOM 697 C CA . TRP A 1 88 ? -1.806 -9.099 7.611 1.00 94.75 88 TRP A CA 1
ATOM 698 C C . TRP A 1 88 ? -2.089 -8.816 6.145 1.00 94.75 88 TRP A C 1
ATOM 700 O O . TRP A 1 88 ? -3.070 -8.140 5.838 1.00 94.75 88 TRP A O 1
ATOM 710 N N . ARG A 1 89 ? -1.301 -9.403 5.237 1.00 96.38 89 ARG A N 1
ATOM 711 C CA . ARG A 1 89 ? -1.585 -9.346 3.798 1.00 96.38 89 ARG A CA 1
ATOM 712 C C . ARG A 1 89 ? -2.976 -9.888 3.475 1.00 96.38 89 ARG A C 1
ATOM 714 O O . ARG A 1 89 ? -3.734 -9.244 2.757 1.00 96.38 89 ARG A O 1
ATOM 721 N N . ASP A 1 90 ? -3.315 -11.054 4.019 1.00 95.31 90 ASP A N 1
ATOM 722 C CA . ASP A 1 90 ? -4.588 -11.723 3.738 1.00 95.31 90 ASP A CA 1
ATOM 723 C C . ASP A 1 90 ? -5.758 -10.896 4.308 1.00 95.31 90 ASP A C 1
ATOM 725 O O . ASP A 1 90 ? -6.771 -10.715 3.637 1.00 95.31 90 ASP A O 1
ATOM 729 N N . ILE A 1 91 ? -5.585 -10.290 5.492 1.00 94.75 91 ILE A N 1
ATOM 730 C CA . ILE A 1 91 ? -6.559 -9.349 6.078 1.00 94.75 91 ILE A CA 1
ATOM 731 C C . ILE A 1 91 ? -6.745 -8.111 5.194 1.00 94.75 91 ILE A C 1
ATOM 733 O O . ILE A 1 91 ? -7.878 -7.676 4.972 1.00 94.75 91 ILE A O 1
ATOM 737 N N . ALA A 1 92 ? -5.650 -7.529 4.700 1.00 96.31 92 ALA A N 1
ATOM 738 C CA . ALA A 1 92 ? -5.690 -6.360 3.832 1.00 96.31 92 ALA A CA 1
ATOM 739 C C . ALA A 1 92 ? -6.442 -6.658 2.527 1.00 96.31 92 ALA A C 1
ATOM 741 O O . ALA A 1 92 ? -7.330 -5.893 2.144 1.00 96.31 92 ALA A O 1
ATOM 742 N N . ILE A 1 93 ? -6.129 -7.790 1.884 1.00 96.81 93 ILE A N 1
ATOM 743 C CA . ILE A 1 93 ? -6.816 -8.266 0.677 1.00 96.81 93 ILE A CA 1
ATOM 744 C C . ILE A 1 93 ? -8.309 -8.446 0.963 1.00 96.81 93 ILE A C 1
ATOM 746 O O . ILE A 1 93 ? -9.132 -7.818 0.298 1.00 96.81 93 ILE A O 1
ATOM 750 N N . ASP A 1 94 ? -8.661 -9.219 1.994 1.00 95.44 94 ASP A N 1
ATOM 751 C CA . ASP A 1 94 ? -10.054 -9.495 2.355 1.00 95.44 94 ASP A CA 1
ATOM 752 C C . ASP A 1 94 ? -10.842 -8.208 2.644 1.00 95.44 94 ASP A C 1
ATOM 754 O O . ASP A 1 94 ? -12.006 -8.081 2.256 1.00 95.44 94 ASP A O 1
ATOM 758 N N . CYS A 1 95 ? -10.224 -7.233 3.317 1.00 95.12 95 CYS A N 1
ATOM 759 C CA . CYS A 1 95 ? -10.854 -5.952 3.625 1.00 95.12 95 CYS A CA 1
ATOM 760 C C . CYS A 1 95 ? -11.166 -5.151 2.352 1.00 95.12 95 CYS A C 1
ATOM 762 O O . CYS A 1 95 ? -12.292 -4.671 2.171 1.00 95.12 95 CYS A O 1
ATOM 764 N N . ILE A 1 96 ? -10.193 -5.033 1.445 1.00 96.56 96 ILE A N 1
ATOM 765 C CA . ILE A 1 96 ? -10.351 -4.249 0.218 1.00 96.56 96 ILE A CA 1
ATOM 766 C C . ILE A 1 96 ? -11.294 -4.933 -0.777 1.00 96.56 96 ILE A C 1
ATOM 768 O O . ILE A 1 96 ? -12.137 -4.259 -1.370 1.00 96.56 96 ILE A O 1
ATOM 772 N N . GLU A 1 97 ? -11.220 -6.256 -0.927 1.00 95.00 97 GLU A N 1
ATOM 773 C CA . GLU A 1 97 ? -12.094 -6.999 -1.842 1.00 95.00 97 GLU A CA 1
ATOM 774 C C . GLU A 1 97 ? -13.563 -6.967 -1.417 1.00 95.00 97 GLU A C 1
ATOM 776 O O . GLU A 1 97 ? -14.458 -6.894 -2.264 1.00 95.00 97 GLU A O 1
ATOM 781 N N . ARG A 1 98 ? -13.830 -7.025 -0.108 1.00 93.12 98 ARG A N 1
ATOM 782 C CA . ARG A 1 98 ? -15.201 -7.055 0.411 1.00 93.12 98 ARG A CA 1
ATOM 783 C C . ARG A 1 98 ? -15.830 -5.677 0.453 1.00 93.12 98 ARG A C 1
ATOM 785 O O . ARG A 1 98 ? -16.974 -5.522 0.027 1.00 93.12 98 ARG A O 1
ATOM 792 N N . ASP A 1 99 ? -15.089 -4.705 0.974 1.00 91.44 99 ASP A N 1
ATOM 793 C CA . ASP A 1 99 ? -15.655 -3.416 1.352 1.00 91.44 99 ASP A CA 1
ATOM 794 C C . ASP A 1 99 ? -14.901 -2.229 0.746 1.00 91.44 99 ASP A C 1
ATOM 796 O O . ASP A 1 99 ? -15.514 -1.181 0.571 1.00 91.44 99 ASP A O 1
ATOM 800 N N . GLY A 1 100 ? -13.629 -2.370 0.354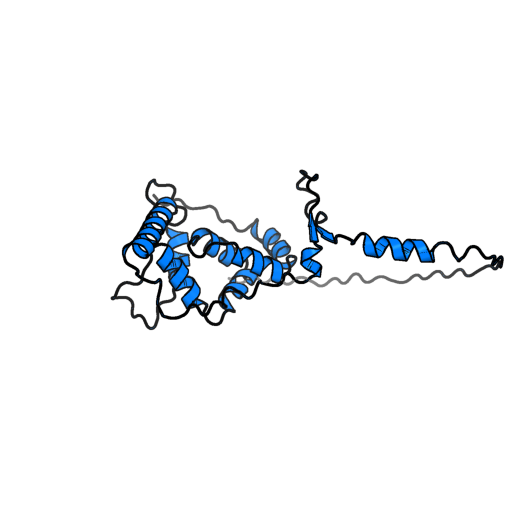 1.00 90.12 100 GLY A N 1
ATOM 801 C CA . GLY A 1 100 ? -12.764 -1.262 -0.085 1.00 90.12 100 GLY A CA 1
ATOM 802 C C . GLY A 1 100 ? -13.329 -0.392 -1.212 1.00 90.12 100 GLY A C 1
ATOM 803 O O . GLY A 1 100 ? -13.123 0.818 -1.205 1.00 90.12 100 GLY A O 1
ATOM 804 N N . PHE A 1 101 ? -14.115 -0.974 -2.124 1.00 92.69 101 PHE A N 1
ATOM 805 C CA . PHE A 1 101 ? -14.758 -0.266 -3.246 1.00 92.69 101 PHE A CA 1
ATOM 806 C C . PHE A 1 101 ? -16.275 -0.090 -3.081 1.00 92.69 101 PHE A C 1
ATOM 808 O O . PHE A 1 101 ? -17.006 0.097 -4.059 1.00 92.69 101 PHE A O 1
ATOM 815 N N . CYS A 1 102 ? -16.784 -0.193 -1.853 1.00 93.19 102 CYS A N 1
ATOM 816 C CA . CYS A 1 102 ? -18.199 0.004 -1.575 1.00 93.19 102 CYS A CA 1
ATOM 817 C C . CYS A 1 102 ? -18.622 1.448 -1.888 1.00 93.19 102 CYS A C 1
ATOM 819 O O . CYS A 1 102 ? -18.035 2.404 -1.396 1.00 93.19 102 CYS A O 1
ATOM 821 N N . THR 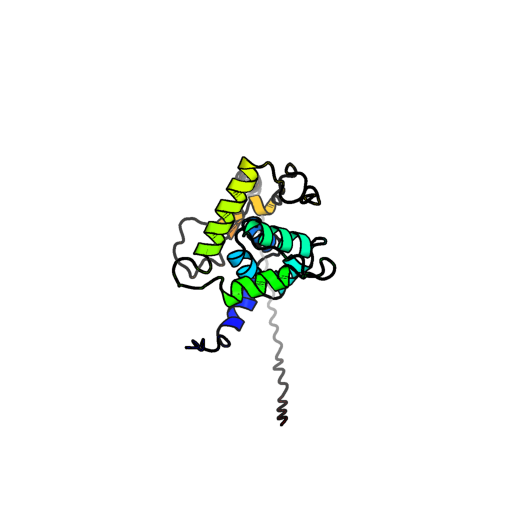A 1 103 ? -19.689 1.617 -2.673 1.00 92.00 103 THR A N 1
ATOM 822 C CA . THR A 1 103 ? -20.211 2.940 -3.065 1.00 92.00 103 THR A CA 1
ATOM 823 C C . THR A 1 103 ? -21.260 3.490 -2.094 1.00 92.00 103 THR A C 1
ATOM 825 O O . THR A 1 103 ? -21.941 4.469 -2.405 1.00 92.00 103 THR A O 1
ATOM 828 N N . ILE A 1 104 ? -21.502 2.808 -0.971 1.00 94.12 104 ILE A N 1
ATOM 829 C CA . ILE A 1 104 ? -22.467 3.252 0.039 1.00 94.12 104 ILE A CA 1
ATOM 830 C C . ILE A 1 104 ? -21.792 4.343 0.885 1.00 94.12 104 ILE A C 1
ATOM 832 O O . ILE A 1 104 ? -20.720 4.077 1.423 1.00 94.12 104 ILE A O 1
ATOM 836 N N . PRO A 1 105 ? -22.409 5.528 1.060 1.00 93.94 105 PRO A N 1
ATOM 837 C CA . PRO A 1 105 ? -21.828 6.598 1.870 1.00 93.94 105 PRO A CA 1
ATOM 838 C C . PRO A 1 105 ? -21.474 6.134 3.289 1.00 93.94 105 PRO A C 1
ATOM 840 O O . PRO A 1 105 ? -22.288 5.490 3.958 1.00 93.94 105 PRO A O 1
ATOM 843 N N . GLY A 1 106 ? -20.273 6.479 3.750 1.00 92.38 106 GLY A N 1
ATOM 844 C CA . GLY A 1 106 ? -19.712 6.063 5.036 1.00 92.38 106 GLY A CA 1
ATOM 845 C C . GLY A 1 106 ? -19.188 4.622 5.078 1.00 92.38 106 GLY A C 1
ATOM 846 O O . GLY A 1 106 ? -18.969 4.098 6.170 1.00 92.38 106 GLY A O 1
ATOM 847 N N . CYS A 1 107 ? -19.014 3.969 3.928 1.00 93.88 107 CYS A N 1
ATOM 848 C CA . CYS A 1 107 ? -18.452 2.625 3.788 1.00 93.88 107 CYS A CA 1
ATOM 849 C C . CYS A 1 107 ? -17.241 2.638 2.837 1.00 93.88 107 CYS A C 1
ATOM 851 O O . CYS A 1 107 ? -16.975 3.642 2.180 1.00 93.88 107 CYS A O 1
ATOM 853 N N . GLY A 1 108 ? -16.503 1.526 2.782 1.00 92.81 108 GLY A N 1
ATOM 854 C CA . GLY A 1 108 ? -15.347 1.349 1.904 1.00 92.81 108 GLY A CA 1
ATOM 855 C C . GLY A 1 108 ? -14.289 2.427 2.060 1.00 92.81 108 GLY A C 1
ATOM 856 O O . GLY A 1 108 ? -13.859 2.705 3.178 1.00 92.81 108 GLY A O 1
ATOM 857 N N . GLU A 1 109 ? -13.890 3.035 0.945 1.00 92.38 109 GLU A N 1
ATOM 858 C CA . GLU A 1 109 ? -12.875 4.091 0.898 1.00 92.38 109 GLU A CA 1
ATOM 859 C C . GLU A 1 109 ? -13.187 5.265 1.841 1.00 92.38 109 GLU A C 1
ATOM 861 O O . GLU A 1 109 ? -12.299 5.707 2.565 1.00 92.38 109 GLU A O 1
ATOM 866 N N . GLU A 1 110 ? -14.446 5.719 1.928 1.00 92.94 110 GLU A N 1
ATOM 867 C CA . GLU A 1 110 ? -14.817 6.820 2.834 1.00 92.94 110 GLU A CA 1
ATOM 868 C C . GLU A 1 110 ? -14.587 6.452 4.309 1.00 92.94 110 GLU A C 1
ATOM 870 O O . GLU A 1 110 ? -14.179 7.294 5.113 1.00 92.94 110 GLU A O 1
ATOM 875 N N . LEU A 1 111 ? -14.836 5.190 4.677 1.00 92.81 111 LEU A N 1
ATOM 876 C CA . LEU A 1 111 ? -14.592 4.700 6.033 1.00 92.81 111 LEU A CA 1
ATOM 877 C C . LEU A 1 111 ? -13.094 4.528 6.306 1.00 92.81 111 LEU A C 1
ATOM 879 O O . LEU A 1 111 ? -12.632 4.896 7.386 1.00 92.81 111 LEU A O 1
ATOM 883 N N . LEU A 1 112 ? -12.342 3.996 5.339 1.00 93.44 112 LEU A N 1
ATOM 884 C CA . LEU A 1 112 ? -10.889 3.844 5.439 1.00 93.44 112 LEU A CA 1
ATOM 885 C C . LEU A 1 112 ? -10.198 5.203 5.586 1.00 93.44 112 LEU A C 1
ATOM 887 O O . LEU A 1 112 ? -9.324 5.348 6.437 1.00 93.44 112 LEU A O 1
ATOM 891 N N . GLU A 1 113 ? -10.628 6.213 4.831 1.00 94.19 113 GLU A N 1
ATOM 892 C CA . GLU A 1 113 ? -10.105 7.576 4.936 1.00 94.19 113 GLU A CA 1
ATOM 893 C C . GLU A 1 113 ? -10.458 8.218 6.284 1.00 94.19 113 GLU A C 1
ATOM 895 O O . GLU A 1 113 ? -9.598 8.782 6.964 1.00 94.19 113 GLU A O 1
ATOM 900 N N . ALA A 1 114 ? -11.705 8.067 6.744 1.00 94.56 114 ALA A N 1
ATOM 901 C CA . ALA A 1 114 ? -12.102 8.550 8.064 1.00 94.56 114 ALA A CA 1
ATOM 902 C C . ALA A 1 114 ? -11.299 7.880 9.194 1.00 94.56 114 ALA A C 1
ATOM 904 O O . ALA A 1 114 ? -10.936 8.540 10.172 1.00 94.56 114 ALA A O 1
ATOM 905 N N . ASN A 1 115 ? -11.012 6.581 9.077 1.00 93.75 115 ASN A N 1
ATOM 906 C CA . ASN A 1 115 ? -10.175 5.862 10.032 1.00 93.75 115 ASN A CA 1
ATOM 907 C C . ASN A 1 115 ? -8.720 6.330 9.970 1.00 93.75 115 ASN A C 1
ATOM 909 O O . ASN A 1 115 ? -8.141 6.608 11.017 1.00 93.75 115 ASN A O 1
ATOM 913 N N . ARG A 1 116 ? -8.156 6.496 8.770 1.00 93.88 116 ARG A N 1
ATOM 914 C CA . ARG A 1 116 ? -6.806 7.032 8.558 1.00 93.88 116 ARG A CA 1
ATOM 915 C C . ARG A 1 116 ? -6.631 8.384 9.234 1.00 93.88 116 ARG A C 1
ATOM 917 O O . ARG A 1 116 ? -5.692 8.570 10.004 1.00 93.88 116 ARG A O 1
ATOM 924 N N . GLN A 1 117 ? -7.580 9.296 9.036 1.00 93.62 117 GLN A N 1
ATOM 925 C CA . GLN A 1 117 ? -7.528 10.613 9.663 1.00 93.62 117 GLN A CA 1
ATOM 926 C C . GLN A 1 117 ? -7.573 10.526 11.194 1.00 93.62 117 GLN A C 1
ATOM 928 O O . GLN A 1 117 ? -6.857 11.259 11.872 1.00 93.62 117 GLN A O 1
ATOM 933 N N . ARG A 1 118 ? -8.369 9.603 11.754 1.00 91.56 118 ARG A N 1
ATOM 934 C CA . ARG A 1 118 ? -8.392 9.352 13.205 1.00 91.56 118 ARG A CA 1
ATOM 935 C C . ARG A 1 118 ? -7.071 8.787 13.713 1.00 91.56 118 ARG A C 1
ATOM 937 O O . ARG A 1 118 ? -6.653 9.180 14.795 1.00 91.56 118 ARG A O 1
ATOM 944 N N . MET A 1 119 ? -6.426 7.899 12.956 1.00 89.00 119 MET A N 1
ATOM 945 C CA . MET A 1 119 ? -5.115 7.354 13.314 1.00 89.00 119 MET A CA 1
ATOM 946 C C . MET A 1 119 ? -4.044 8.445 13.307 1.00 89.00 119 MET A C 1
ATOM 948 O O . MET A 1 119 ? -3.295 8.548 14.271 1.00 89.00 119 MET A O 1
ATOM 952 N N . ILE A 1 120 ? -4.029 9.316 12.292 1.00 89.25 120 ILE A N 1
ATOM 953 C CA . ILE A 1 120 ? -3.129 10.479 12.230 1.00 89.25 120 ILE A CA 1
ATOM 954 C C . ILE A 1 120 ? -3.332 11.382 13.450 1.00 89.25 120 ILE A C 1
ATOM 956 O O . ILE A 1 120 ? -2.381 11.657 14.176 1.00 89.25 120 ILE A O 1
ATOM 960 N N . THR A 1 121 ? -4.577 11.779 13.729 1.00 89.69 121 THR A N 1
ATOM 961 C CA . THR A 1 121 ? -4.887 12.614 14.897 1.00 89.69 121 THR A CA 1
ATOM 962 C C . THR A 1 121 ? -4.498 11.927 16.205 1.00 89.69 121 THR A C 1
ATOM 964 O O . THR A 1 121 ? -3.936 12.569 17.085 1.00 89.69 121 THR A O 1
ATOM 967 N N . ALA A 1 122 ? -4.726 10.617 16.338 1.00 84.88 122 ALA A N 1
ATOM 968 C CA . ALA A 1 122 ? -4.301 9.876 17.519 1.00 84.88 122 ALA A CA 1
ATOM 969 C C . ALA A 1 122 ? -2.774 9.914 17.692 1.00 84.88 122 ALA A C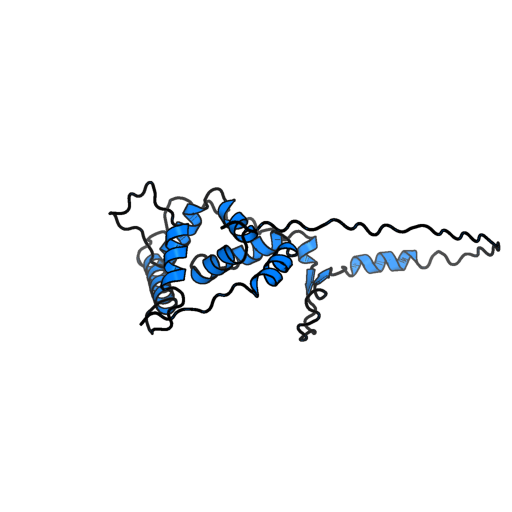 1
ATOM 971 O O . ALA A 1 122 ? -2.311 10.198 18.794 1.00 84.88 122 ALA A O 1
ATOM 972 N N . ILE A 1 123 ? -1.991 9.697 16.630 1.00 84.94 123 ILE A N 1
ATOM 973 C CA . ILE A 1 123 ? -0.519 9.781 16.672 1.00 84.94 123 ILE A CA 1
ATOM 974 C C . ILE A 1 123 ? -0.069 11.171 17.139 1.00 84.94 123 ILE A C 1
ATOM 976 O O . ILE A 1 123 ? 0.784 11.277 18.021 1.00 84.94 123 ILE A O 1
ATOM 980 N N . GLU A 1 124 ? -0.664 12.225 16.577 1.00 87.62 124 GLU A N 1
ATOM 981 C CA . GLU A 1 124 ? -0.337 13.618 16.897 1.00 87.62 124 GLU A CA 1
ATOM 982 C C . GLU A 1 124 ? -0.694 13.994 18.343 1.00 87.62 124 GLU A C 1
ATOM 984 O O . GLU A 1 124 ? 0.066 14.699 19.004 1.00 87.62 124 GLU A O 1
ATOM 989 N N . GLU A 1 125 ? -1.841 13.532 18.847 1.00 89.88 125 GLU A N 1
ATOM 990 C CA . GLU A 1 125 ? -2.362 13.932 20.159 1.00 89.88 125 GLU A CA 1
ATOM 991 C C . GLU A 1 125 ? -1.831 13.089 21.322 1.00 89.88 125 GLU A C 1
ATOM 993 O O . GLU A 1 125 ? -1.731 13.584 22.447 1.00 89.88 125 GLU A O 1
ATOM 998 N N . THR A 1 126 ? -1.540 11.809 21.088 1.00 78.19 126 THR A N 1
ATOM 999 C CA . THR A 1 126 ? -1.271 10.843 22.168 1.00 78.19 126 THR A CA 1
ATOM 1000 C C . THR A 1 126 ? 0.167 10.338 22.212 1.00 78.19 126 THR A C 1
ATOM 1002 O O . THR A 1 126 ? 0.483 9.526 23.079 1.00 78.19 126 THR A O 1
ATOM 1005 N N . GLU A 1 127 ? 1.031 10.796 21.297 1.00 74.00 127 GLU A N 1
ATOM 1006 C CA . GLU A 1 127 ? 2.388 10.260 21.091 1.00 74.00 127 GLU A CA 1
ATOM 1007 C C . GLU A 1 127 ? 2.408 8.724 20.941 1.00 74.00 127 GLU A C 1
ATOM 1009 O O . GLU A 1 127 ? 3.441 8.082 21.152 1.00 74.00 127 GLU A O 1
ATOM 1014 N N . ILE A 1 128 ? 1.274 8.107 20.573 1.00 69.94 128 ILE A N 1
ATOM 1015 C CA . ILE A 1 128 ? 1.222 6.686 20.242 1.00 69.94 128 ILE A CA 1
ATOM 1016 C C . ILE A 1 128 ? 2.030 6.529 18.964 1.00 69.94 128 ILE A C 1
ATOM 1018 O O . ILE A 1 128 ? 1.573 6.838 17.864 1.00 69.94 128 ILE A O 1
ATOM 1022 N N . LYS A 1 129 ? 3.268 6.072 19.127 1.00 64.75 129 LYS A N 1
ATOM 1023 C CA . LYS A 1 129 ? 4.103 5.700 17.999 1.00 64.75 129 LYS A CA 1
ATOM 1024 C C . LYS A 1 129 ? 3.426 4.524 17.293 1.00 64.75 129 LYS A C 1
ATOM 1026 O O . LYS A 1 129 ? 3.035 3.574 17.980 1.00 64.75 129 LYS A O 1
ATOM 1031 N N . PRO A 1 130 ? 3.296 4.572 15.957 1.00 59.22 130 PRO A N 1
ATOM 1032 C CA . PRO A 1 130 ? 3.059 3.391 15.138 1.00 59.22 130 PRO A CA 1
ATOM 1033 C C . PRO A 1 130 ? 4.217 2.415 15.394 1.00 59.22 130 PRO A C 1
ATOM 1035 O O . PRO A 1 130 ? 5.229 2.482 14.718 1.00 59.22 130 PRO A O 1
ATOM 1038 N N . PHE A 1 131 ? 4.117 1.614 16.458 1.00 54.88 131 PHE A N 1
ATOM 1039 C CA . PHE A 1 131 ? 5.099 0.632 16.925 1.00 54.88 131 PHE A CA 1
ATOM 1040 C C . PHE A 1 131 ? 6.542 1.166 17.145 1.00 54.88 131 PHE A C 1
ATOM 1042 O O . PHE A 1 131 ? 7.303 1.401 16.217 1.00 54.88 131 PHE A O 1
ATOM 1049 N N . GLU A 1 132 ? 7.026 1.236 18.395 1.00 48.62 132 GLU A N 1
ATOM 1050 C CA . GLU A 1 132 ? 8.481 1.310 18.698 1.00 48.62 132 GLU A CA 1
ATOM 1051 C C . GLU A 1 132 ? 9.236 -0.008 18.385 1.00 48.62 132 GLU A C 1
ATOM 1053 O O . GLU A 1 132 ? 10.222 -0.354 19.032 1.00 48.62 132 GLU A O 1
ATOM 1058 N N . VAL A 1 133 ? 8.775 -0.771 17.397 1.00 44.81 133 VAL A N 1
ATOM 1059 C CA . VAL A 1 133 ? 9.322 -2.056 16.963 1.00 44.81 133 VAL A CA 1
ATOM 1060 C C . VAL A 1 133 ? 9.281 -2.017 15.431 1.00 44.81 133 VAL A C 1
ATOM 1062 O O . VAL A 1 133 ? 8.212 -2.099 14.849 1.00 44.81 133 VAL A O 1
ATOM 1065 N N . PHE A 1 134 ? 10.453 -1.825 14.822 1.00 43.56 134 PHE A N 1
ATOM 1066 C CA . PHE A 1 134 ? 10.754 -1.962 13.388 1.00 43.56 134 PHE A CA 1
ATOM 1067 C C . PHE A 1 134 ? 10.145 -0.945 12.411 1.00 43.56 134 PHE A C 1
ATOM 1069 O O . PHE A 1 134 ? 9.346 -1.253 11.539 1.00 43.56 134 PHE A O 1
ATOM 1076 N N . PHE A 1 135 ? 10.716 0.258 12.440 1.00 40.00 135 PHE A N 1
ATOM 1077 C CA . PHE A 1 135 ? 11.120 0.902 11.192 1.00 40.00 135 PHE A CA 1
ATOM 1078 C C . PHE A 1 135 ? 12.639 1.058 11.190 1.00 40.00 135 PHE A C 1
ATOM 1080 O O . PHE A 1 135 ? 13.166 2.138 11.436 1.00 40.00 135 PHE A O 1
ATOM 1087 N N . ASP A 1 136 ? 13.336 -0.029 10.869 1.00 42.78 136 ASP A N 1
ATOM 1088 C CA . ASP A 1 136 ? 14.593 0.071 10.119 1.00 42.78 136 ASP A CA 1
ATOM 1089 C C . ASP A 1 136 ? 14.278 0.062 8.608 1.00 42.78 136 ASP A C 1
ATOM 1091 O O . ASP A 1 136 ? 15.043 -0.459 7.798 1.00 42.78 136 ASP A O 1
ATOM 1095 N N . CYS A 1 137 ? 13.158 0.666 8.181 1.00 46.53 137 CYS A N 1
ATOM 1096 C CA . CYS A 1 137 ? 12.931 0.988 6.773 1.00 46.53 137 CYS A CA 1
ATOM 1097 C C . CYS A 1 137 ? 13.830 2.169 6.386 1.00 46.53 137 CYS A C 1
ATOM 1099 O O . CYS A 1 137 ? 13.341 3.266 6.151 1.00 46.53 137 CYS A O 1
ATOM 1101 N N . VAL A 1 138 ? 15.140 1.903 6.358 1.00 45.28 138 VAL A N 1
ATOM 1102 C CA . VAL A 1 138 ? 16.255 2.751 5.921 1.00 45.28 138 VAL A CA 1
ATOM 1103 C C . VAL A 1 138 ? 16.347 4.087 6.682 1.00 45.28 138 VAL A C 1
ATOM 1105 O O . VAL A 1 138 ? 15.391 4.862 6.710 1.00 45.28 138 VAL A O 1
ATOM 1108 N N . PRO A 1 139 ? 17.498 4.452 7.286 1.00 42.72 139 PRO A N 1
ATOM 1109 C CA . PRO A 1 139 ? 17.652 5.806 7.799 1.00 42.72 139 PRO A CA 1
ATOM 1110 C C . PRO A 1 139 ? 17.358 6.779 6.656 1.00 42.72 139 PRO A C 1
ATOM 1112 O O . PRO A 1 139 ? 17.984 6.723 5.599 1.00 42.72 139 PRO A O 1
ATOM 1115 N N . SER A 1 140 ? 16.380 7.654 6.876 1.00 52.94 140 SER A N 1
ATOM 1116 C CA . SER A 1 140 ? 15.832 8.625 5.927 1.00 52.94 140 SER A CA 1
ATOM 1117 C C . SER A 1 140 ? 16.823 9.753 5.584 1.00 52.94 140 SER A C 1
ATOM 1119 O O . SER A 1 140 ? 16.478 10.928 5.615 1.00 52.94 140 SER A O 1
ATOM 1121 N N . ASN A 1 141 ? 18.069 9.396 5.278 1.00 45.88 141 ASN A N 1
ATOM 1122 C CA . ASN A 1 141 ? 19.119 10.246 4.728 1.00 45.88 141 ASN A CA 1
ATOM 1123 C C . ASN A 1 141 ? 19.909 9.560 3.606 1.00 45.88 141 ASN A C 1
ATOM 1125 O O . ASN A 1 141 ? 20.655 10.254 2.915 1.00 45.88 141 ASN A O 1
ATOM 1129 N N . ASP A 1 142 ? 19.721 8.259 3.366 1.00 45.72 142 ASP A N 1
ATOM 1130 C CA . ASP A 1 142 ? 20.125 7.684 2.088 1.00 45.72 142 ASP A CA 1
ATOM 1131 C C . ASP A 1 142 ? 19.060 8.080 1.071 1.00 45.72 142 ASP A C 1
ATOM 1133 O O . ASP A 1 142 ? 18.070 7.387 0.836 1.00 45.72 142 ASP A O 1
ATOM 1137 N N . VAL A 1 143 ? 19.248 9.276 0.508 1.00 45.59 143 VAL A N 1
ATOM 1138 C CA . VAL A 1 143 ? 18.676 9.655 -0.781 1.00 45.59 143 VAL A CA 1
ATOM 1139 C C . VAL A 1 143 ? 18.827 8.424 -1.664 1.00 45.59 143 VAL A C 1
ATOM 1141 O O . VAL A 1 143 ? 19.956 7.993 -1.900 1.00 45.59 143 VAL A O 1
ATOM 1144 N N . LEU A 1 144 ? 17.717 7.819 -2.099 1.00 43.12 144 LEU A N 1
ATOM 1145 C CA . LEU A 1 144 ? 17.766 6.840 -3.176 1.00 43.12 144 LEU A CA 1
ATOM 1146 C C . LEU A 1 144 ? 18.444 7.571 -4.329 1.00 43.12 144 LEU A C 1
ATOM 1148 O O . LEU A 1 144 ? 17.826 8.418 -4.975 1.00 43.12 144 LEU A O 1
ATOM 1152 N N . PHE A 1 145 ? 19.745 7.336 -4.503 1.00 44.78 145 PHE A N 1
ATOM 1153 C CA . PHE A 1 145 ? 20.498 7.925 -5.589 1.00 44.78 145 PHE A CA 1
ATOM 1154 C C . PHE A 1 145 ? 19.878 7.333 -6.836 1.00 44.78 145 PHE A C 1
ATOM 1156 O O . PHE A 1 145 ? 20.065 6.155 -7.152 1.00 44.78 145 PHE A O 1
ATOM 1163 N N . MET A 1 146 ? 19.057 8.147 -7.492 1.00 46.38 146 MET A N 1
ATOM 1164 C CA . MET A 1 146 ? 18.544 7.836 -8.803 1.00 46.38 146 MET A CA 1
ATOM 1165 C C . MET A 1 146 ? 19.778 7.527 -9.641 1.00 46.38 146 MET A C 1
ATOM 1167 O O . MET A 1 146 ? 20.693 8.346 -9.718 1.00 46.38 146 MET A O 1
ATOM 1171 N N . HIS A 1 147 ? 19.867 6.298 -10.158 1.00 60.03 147 HIS A N 1
ATOM 1172 C CA . HIS A 1 147 ? 21.032 5.890 -10.936 1.00 60.03 147 HIS A CA 1
ATOM 1173 C C . HIS A 1 147 ? 21.286 6.986 -11.987 1.00 60.03 147 HIS A C 1
ATOM 1175 O O . HIS A 1 147 ? 20.309 7.394 -12.615 1.00 60.03 147 HIS A O 1
ATOM 1181 N N . PRO A 1 148 ? 22.519 7.484 -12.206 1.00 71.75 148 PRO A N 1
ATOM 1182 C CA . PRO A 1 148 ? 22.752 8.678 -13.035 1.00 71.75 148 PRO A CA 1
ATOM 1183 C C . PRO A 1 148 ? 22.116 8.601 -14.432 1.00 71.75 148 PRO A C 1
ATOM 1185 O O . PRO A 1 148 ? 21.738 9.600 -15.031 1.00 71.75 148 PRO A O 1
ATOM 1188 N N . ILE A 1 149 ? 21.935 7.383 -14.946 1.00 67.19 149 ILE A N 1
ATOM 1189 C CA . ILE A 1 149 ? 21.235 7.125 -16.209 1.00 67.19 149 ILE A CA 1
ATOM 1190 C C . ILE A 1 149 ? 19.730 7.448 -16.165 1.00 67.19 149 ILE A C 1
ATOM 1192 O O . ILE A 1 149 ? 19.166 7.885 -17.163 1.00 67.19 149 ILE A O 1
ATOM 1196 N N . LEU A 1 150 ? 19.083 7.237 -15.018 1.00 67.94 150 LEU A N 1
ATOM 1197 C CA . LEU A 1 150 ? 17.668 7.504 -14.787 1.00 67.94 150 LEU A CA 1
ATOM 1198 C C . LEU A 1 150 ? 17.417 8.998 -14.552 1.00 67.94 150 LEU A C 1
ATOM 1200 O O . LEU A 1 150 ? 16.383 9.493 -14.984 1.00 67.94 150 LEU A O 1
ATOM 1204 N N . GLU A 1 151 ? 18.374 9.742 -13.985 1.00 73.31 151 GLU A N 1
ATOM 1205 C CA . GLU A 1 151 ? 18.298 11.216 -13.922 1.00 73.31 151 GLU A CA 1
ATOM 1206 C C . GLU A 1 151 ? 18.295 11.854 -15.318 1.00 73.31 151 GLU A C 1
ATOM 1208 O O . GLU A 1 151 ? 17.715 12.922 -15.541 1.00 73.31 151 GLU A O 1
ATOM 1213 N N . ARG A 1 152 ? 18.914 11.170 -16.286 1.00 77.25 152 ARG A N 1
ATOM 1214 C CA . ARG A 1 152 ? 18.934 11.592 -17.685 1.00 77.25 152 ARG A CA 1
ATOM 1215 C C . ARG A 1 152 ? 17.648 11.226 -18.425 1.00 77.25 152 ARG A C 1
ATOM 1217 O O . ARG A 1 152 ? 17.465 11.716 -19.532 1.00 77.25 152 ARG A O 1
ATOM 1224 N N . LEU A 1 153 ? 16.729 10.432 -17.871 1.00 77.75 153 LEU A N 1
ATOM 1225 C CA . LEU A 1 153 ? 15.450 10.169 -18.540 1.00 77.75 153 LEU A CA 1
ATOM 1226 C C . LEU A 1 153 ? 14.570 11.426 -18.545 1.00 77.75 153 LEU A C 1
ATOM 1228 O O . LEU A 1 153 ? 14.274 12.021 -17.511 1.00 77.75 153 LEU A O 1
ATOM 1232 N N . ALA A 1 154 ? 14.116 11.822 -19.729 1.00 77.38 154 ALA A N 1
ATOM 1233 C CA . ALA A 1 154 ? 13.157 12.897 -19.924 1.00 77.38 154 ALA A CA 1
ATOM 1234 C C . ALA A 1 154 ? 11.984 12.431 -20.786 1.00 77.38 154 ALA A C 1
ATOM 1236 O O . ALA A 1 154 ? 12.154 11.641 -21.712 1.00 77.38 154 ALA A O 1
ATOM 1237 N N . PHE A 1 155 ? 10.813 12.995 -20.498 1.00 76.81 155 PHE A N 1
ATOM 1238 C CA . PHE A 1 155 ? 9.572 12.790 -21.242 1.00 76.81 155 PHE A CA 1
ATOM 1239 C C . PHE A 1 155 ? 9.219 14.068 -21.997 1.00 76.81 155 PHE A C 1
ATOM 1241 O O . PHE A 1 155 ? 9.481 15.178 -21.513 1.00 76.81 155 PHE A O 1
ATOM 1248 N N . ASN A 1 156 ? 8.668 13.943 -23.199 1.00 71.88 156 ASN A N 1
ATOM 1249 C CA . ASN A 1 156 ? 8.411 15.090 -24.049 1.00 71.88 156 ASN A CA 1
ATOM 1250 C C . ASN A 1 156 ? 7.015 15.654 -23.745 1.00 71.88 156 ASN A C 1
ATOM 1252 O O . ASN A 1 156 ? 5.988 15.115 -24.153 1.00 71.88 156 ASN A O 1
ATOM 1256 N N . ALA A 1 157 ? 6.971 16.783 -23.031 1.00 61.03 157 ALA A N 1
ATOM 1257 C CA . ALA A 1 157 ? 5.735 17.382 -22.510 1.00 61.03 157 ALA A CA 1
ATOM 1258 C C . ALA A 1 157 ? 4.691 17.770 -23.585 1.00 61.03 157 ALA A C 1
ATOM 1260 O O . ALA A 1 157 ? 3.545 18.084 -23.257 1.00 61.03 157 ALA A O 1
ATOM 1261 N N . GLU A 1 158 ? 5.069 17.763 -24.865 1.00 64.62 158 GLU A N 1
ATOM 1262 C CA . GLU A 1 158 ? 4.222 18.185 -25.983 1.00 64.62 158 GLU A CA 1
ATOM 1263 C C . GLU A 1 158 ? 3.306 17.075 -26.536 1.00 64.62 158 GLU A C 1
ATOM 1265 O O . GLU A 1 158 ? 2.331 17.375 -27.234 1.00 64.62 158 GLU A O 1
ATOM 1270 N N . TYR A 1 159 ? 3.527 15.797 -26.197 1.00 56.41 159 TYR A N 1
ATOM 1271 C CA . TYR A 1 159 ? 2.728 14.697 -26.749 1.00 56.41 159 TYR A CA 1
ATOM 1272 C C . TYR A 1 159 ? 1.490 14.381 -25.898 1.00 56.41 159 TYR A C 1
ATOM 1274 O O . TYR A 1 159 ? 1.514 13.597 -24.957 1.00 56.41 159 TYR A O 1
ATOM 1282 N N . ARG A 1 160 ? 0.338 14.939 -26.292 1.00 52.59 160 ARG A N 1
ATOM 1283 C CA . ARG A 1 160 ? -0.988 14.566 -25.746 1.00 52.59 160 ARG A CA 1
ATOM 1284 C C . ARG A 1 160 ? -1.608 13.317 -26.385 1.00 52.59 160 ARG A C 1
ATOM 1286 O O . ARG A 1 160 ? -2.731 12.950 -26.035 1.00 52.59 160 ARG A O 1
ATOM 1293 N N . ASN A 1 161 ? -0.939 12.682 -27.347 1.00 53.88 161 ASN A N 1
ATOM 1294 C CA . ASN A 1 161 ? -1.529 11.588 -28.115 1.00 53.88 161 ASN A CA 1
ATOM 1295 C C . ASN A 1 161 ? -1.160 10.225 -27.509 1.00 53.88 161 ASN A C 1
ATOM 1297 O O . ASN A 1 161 ? 0.004 9.840 -27.470 1.00 53.88 161 ASN A O 1
ATOM 1301 N N . ARG A 1 162 ? -2.167 9.479 -27.036 1.00 53.69 162 ARG A N 1
ATOM 1302 C CA . ARG A 1 162 ? -1.997 8.221 -26.278 1.00 53.69 162 ARG A CA 1
ATOM 1303 C C . ARG A 1 162 ? -1.277 7.100 -27.043 1.00 53.69 162 ARG A C 1
ATOM 1305 O O . ARG A 1 162 ? -0.825 6.151 -26.417 1.00 53.69 162 ARG A O 1
ATOM 1312 N N . SER A 1 163 ? -1.176 7.186 -28.368 1.00 54.72 163 SER A N 1
ATOM 1313 C CA . SER A 1 163 ? -0.581 6.144 -29.213 1.00 54.72 163 SER A CA 1
ATOM 1314 C C . SER A 1 163 ? 0.950 6.183 -29.310 1.00 54.72 163 SER A C 1
ATOM 1316 O O . SER A 1 163 ? 1.520 5.233 -29.833 1.00 54.72 163 SER A O 1
ATOM 1318 N N . THR A 1 164 ? 1.627 7.230 -28.818 1.00 55.94 164 THR A N 1
ATOM 1319 C CA . THR A 1 164 ? 3.097 7.378 -28.931 1.00 55.94 164 THR A CA 1
ATOM 1320 C C . THR A 1 164 ? 3.846 7.312 -27.598 1.00 55.94 164 THR A C 1
ATOM 1322 O O . THR A 1 164 ? 5.064 7.444 -27.585 1.00 55.94 164 THR A O 1
ATOM 1325 N N . VAL A 1 165 ? 3.148 7.063 -26.483 1.00 55.41 165 VAL A N 1
ATOM 1326 C CA . VAL A 1 165 ? 3.719 7.079 -25.117 1.00 55.41 165 VAL A CA 1
ATOM 1327 C C . VAL A 1 165 ? 4.880 6.089 -24.943 1.00 55.41 165 VAL A C 1
ATOM 1329 O O . VAL A 1 165 ? 5.818 6.372 -24.208 1.00 55.41 165 VAL A O 1
ATOM 1332 N N . LEU A 1 166 ? 4.869 4.961 -25.664 1.00 55.72 166 LEU A N 1
ATOM 1333 C CA . LEU A 1 166 ? 5.932 3.947 -25.588 1.00 55.72 166 LEU A CA 1
ATOM 1334 C C . LEU A 1 166 ? 7.299 4.428 -26.112 1.00 55.72 166 LEU A C 1
ATOM 1336 O O . LEU A 1 166 ? 8.302 3.786 -25.823 1.00 55.72 166 LEU A O 1
ATOM 1340 N N . TYR A 1 167 ? 7.353 5.545 -26.844 1.00 65.62 167 TYR A N 1
ATOM 1341 C CA . TYR A 1 167 ? 8.589 6.121 -27.392 1.00 65.62 167 TYR A CA 1
ATOM 1342 C C . TYR A 1 167 ? 8.907 7.511 -26.818 1.00 65.62 167 TYR A C 1
ATOM 1344 O O . TYR A 1 167 ? 9.729 8.233 -27.376 1.00 65.62 167 TYR A O 1
ATOM 1352 N N . ASP A 1 168 ? 8.230 7.917 -25.741 1.00 75.50 168 ASP A N 1
ATOM 1353 C CA . ASP A 1 168 ? 8.345 9.278 -25.199 1.00 75.50 168 ASP A CA 1
ATOM 1354 C C . ASP A 1 168 ? 9.539 9.457 -24.247 1.00 75.50 168 ASP A C 1
ATOM 1356 O O . ASP A 1 168 ? 10.006 10.572 -24.012 1.00 75.50 168 ASP A O 1
ATOM 1360 N N . ALA A 1 169 ? 10.064 8.350 -23.721 1.00 75.62 169 ALA A N 1
ATOM 1361 C CA . ALA A 1 169 ? 11.262 8.359 -22.902 1.00 75.62 169 ALA A CA 1
ATOM 1362 C C . ALA A 1 169 ? 12.504 8.536 -23.784 1.00 75.62 169 ALA A C 1
ATOM 1364 O O . ALA A 1 169 ? 12.801 7.705 -24.643 1.00 75.62 169 ALA A O 1
ATOM 1365 N N . ARG A 1 170 ? 13.262 9.604 -23.540 1.00 78.56 170 ARG A N 1
ATOM 1366 C CA . ARG A 1 170 ? 14.580 9.830 -24.146 1.00 78.56 170 ARG A CA 1
ATOM 1367 C C . ARG A 1 170 ? 15.617 10.103 -23.069 1.00 78.56 170 ARG A C 1
ATOM 1369 O O . ARG A 1 170 ? 15.297 10.718 -22.054 1.00 78.56 170 ARG A O 1
ATOM 1376 N N . LEU A 1 171 ? 16.863 9.702 -23.308 1.00 80.12 171 LEU A N 1
ATOM 1377 C CA . LEU A 1 171 ? 17.981 10.199 -22.512 1.00 80.12 171 LEU A CA 1
ATOM 1378 C C . LEU A 1 171 ? 18.298 11.642 -22.919 1.00 80.12 171 LEU A C 1
ATOM 1380 O O . LEU A 1 171 ? 18.427 11.952 -24.103 1.00 80.12 171 LEU A O 1
ATOM 1384 N N . ARG A 1 172 ? 18.426 12.525 -21.932 1.00 76.50 172 ARG A N 1
ATOM 1385 C CA . ARG A 1 172 ? 19.048 13.837 -22.071 1.00 76.50 172 ARG A CA 1
ATOM 1386 C C . ARG A 1 172 ? 20.520 13.609 -22.381 1.00 76.50 172 ARG A C 1
ATOM 1388 O O . ARG A 1 172 ? 21.232 12.996 -21.589 1.00 76.50 172 ARG A O 1
ATOM 1395 N N . VAL A 1 173 ? 20.939 14.080 -23.546 1.00 77.25 173 VAL A N 1
ATOM 1396 C CA . VAL A 1 173 ? 22.355 14.265 -23.857 1.00 77.25 173 VAL A CA 1
ATOM 1397 C C . VAL A 1 173 ? 22.751 15.574 -23.189 1.00 77.25 173 VAL A C 1
ATOM 1399 O O . VAL A 1 173 ? 22.047 16.569 -23.363 1.00 77.25 173 VAL A O 1
ATOM 1402 N N . ASP A 1 174 ? 23.797 15.560 -22.368 1.00 75.62 174 ASP A N 1
ATOM 1403 C CA . ASP A 1 174 ? 24.303 16.797 -21.779 1.00 75.62 174 ASP A CA 1
ATOM 1404 C C . ASP A 1 174 ? 24.996 17.608 -22.871 1.00 75.62 174 ASP A C 1
ATOM 1406 O O . ASP A 1 174 ? 25.759 17.062 -23.668 1.00 75.62 174 ASP A O 1
ATOM 1410 N N . ASP A 1 175 ? 24.745 18.916 -22.909 1.00 70.75 175 ASP A N 1
ATOM 1411 C CA . ASP A 1 175 ? 25.314 19.805 -23.931 1.00 70.75 175 ASP A CA 1
ATOM 1412 C C . ASP A 1 175 ? 26.858 19.804 -23.913 1.00 70.75 175 ASP A C 1
ATOM 1414 O O . ASP A 1 175 ? 27.487 20.127 -24.919 1.00 70.75 175 ASP A O 1
ATOM 1418 N N . SER A 1 176 ? 27.480 19.379 -22.804 1.00 69.06 176 SER A N 1
ATOM 1419 C CA . SER A 1 176 ? 28.932 19.187 -22.699 1.00 69.06 176 SER A CA 1
ATOM 1420 C C . SER A 1 176 ? 29.471 18.083 -23.610 1.00 69.06 176 SER A C 1
ATOM 1422 O O . SER A 1 176 ? 30.591 18.204 -24.088 1.00 69.06 176 SER A O 1
ATOM 1424 N N . ASP A 1 177 ? 28.680 17.042 -23.884 1.00 61.56 177 ASP A N 1
ATOM 1425 C CA . ASP A 1 177 ? 29.095 15.911 -24.728 1.00 61.56 177 ASP A CA 1
ATOM 1426 C C . ASP A 1 177 ? 29.033 16.276 -26.231 1.00 61.56 177 ASP A C 1
ATOM 1428 O O . ASP A 1 177 ? 29.599 15.586 -27.079 1.00 61.56 177 ASP A O 1
ATOM 1432 N N . VAL A 1 178 ? 28.338 17.366 -26.585 1.00 61.00 178 VAL A N 1
ATOM 1433 C CA . VAL A 1 178 ? 28.119 17.802 -27.978 1.00 61.00 178 VAL A CA 1
ATOM 1434 C C . VAL A 1 178 ? 29.234 18.727 -28.482 1.00 61.00 178 VAL A C 1
ATOM 1436 O O . VAL A 1 178 ? 29.497 18.773 -29.685 1.00 61.00 178 VAL A O 1
ATOM 1439 N N . GLU A 1 179 ? 29.906 19.453 -27.586 1.00 59.75 179 GLU A N 1
ATOM 1440 C CA . GLU A 1 179 ? 31.021 20.343 -27.945 1.00 59.75 179 GLU A CA 1
ATOM 1441 C C . GLU A 1 179 ? 32.285 19.544 -28.316 1.00 59.75 179 GLU A C 1
ATOM 1443 O O . GLU A 1 179 ? 32.959 19.904 -29.281 1.00 59.75 179 GLU A O 1
ATOM 1448 N N . ASP A 1 180 ? 32.543 18.408 -27.654 1.00 57.41 180 ASP A N 1
ATOM 1449 C CA . ASP A 1 180 ? 33.683 17.538 -27.987 1.00 57.41 180 ASP A CA 1
ATOM 1450 C C . ASP A 1 180 ? 33.498 16.874 -29.364 1.00 57.41 180 ASP A C 1
ATOM 1452 O O . ASP A 1 180 ? 34.399 16.933 -30.203 1.00 57.41 180 ASP A O 1
ATOM 1456 N N . ALA A 1 181 ? 32.294 16.376 -29.675 1.00 57.97 181 ALA A N 1
ATOM 1457 C CA . ALA A 1 181 ? 31.991 15.757 -30.972 1.00 57.97 181 ALA A CA 1
ATOM 1458 C C . ALA A 1 181 ? 32.056 16.733 -32.167 1.00 57.97 181 ALA A C 1
ATOM 1460 O O . ALA A 1 181 ? 32.177 16.303 -33.313 1.00 57.97 181 ALA A O 1
ATOM 1461 N N . ARG A 1 182 ? 31.960 18.048 -31.928 1.00 56.22 182 ARG A N 1
ATOM 1462 C CA . ARG A 1 182 ? 32.119 19.068 -32.978 1.00 56.22 182 ARG A CA 1
ATOM 1463 C C . ARG A 1 182 ? 33.567 19.461 -33.233 1.00 56.22 182 ARG A C 1
ATOM 1465 O O . ARG A 1 182 ? 33.853 19.927 -34.327 1.00 56.22 182 ARG A O 1
ATOM 1472 N N . SER A 1 183 ? 34.464 19.266 -32.268 1.00 55.50 183 SER A N 1
ATOM 1473 C CA . SER A 1 183 ? 35.885 19.591 -32.442 1.00 55.50 183 SER A CA 1
ATOM 1474 C C . SER A 1 183 ? 36.674 18.515 -33.194 1.00 55.50 183 SER A C 1
ATOM 1476 O O . SER A 1 183 ? 37.694 18.831 -33.796 1.00 55.50 183 SER A O 1
ATOM 1478 N N . GLU A 1 184 ? 36.173 17.277 -33.243 1.00 57.38 184 GLU A N 1
ATOM 1479 C CA . GLU A 1 184 ? 36.782 16.187 -34.024 1.00 57.38 184 GLU A CA 1
ATOM 1480 C C . GLU A 1 184 ? 36.326 16.152 -35.496 1.00 57.38 184 GLU A C 1
ATOM 1482 O O . GLU A 1 184 ? 36.934 15.462 -36.307 1.00 57.38 184 GLU A O 1
ATOM 1487 N N . ALA A 1 185 ? 35.286 16.904 -35.875 1.00 56.84 185 ALA A N 1
ATOM 1488 C CA . ALA A 1 185 ? 34.756 16.902 -37.244 1.00 56.84 185 ALA A CA 1
ATOM 1489 C C . ALA A 1 185 ? 35.414 17.933 -38.186 1.00 56.84 185 ALA A C 1
ATOM 1491 O O . ALA A 1 185 ? 35.167 17.882 -39.389 1.00 56.84 185 ALA A O 1
ATOM 1492 N N . ASP A 1 186 ? 36.245 18.843 -37.666 1.00 56.88 186 ASP A N 1
ATOM 1493 C CA . ASP A 1 186 ? 36.868 19.928 -38.445 1.00 56.88 186 ASP A CA 1
ATOM 1494 C C . ASP A 1 186 ? 38.347 19.663 -38.822 1.00 56.88 186 ASP A C 1
ATOM 1496 O O . ASP A 1 186 ? 38.973 20.518 -39.449 1.00 56.88 186 ASP A O 1
ATOM 1500 N N . GLU A 1 187 ? 38.927 18.496 -38.493 1.00 58.72 187 GLU A N 1
ATOM 1501 C CA . GLU A 1 187 ? 40.341 18.181 -38.806 1.00 58.72 187 GLU A CA 1
ATOM 1502 C C . GLU A 1 187 ? 40.570 17.087 -39.871 1.00 58.72 187 GLU A C 1
ATOM 1504 O O . GLU A 1 187 ? 41.719 16.762 -40.161 1.00 58.72 187 GLU A O 1
ATOM 1509 N N . GLU A 1 188 ? 39.531 16.572 -40.537 1.00 59.16 188 GLU A N 1
ATOM 1510 C CA . GLU A 1 188 ? 39.681 15.532 -41.576 1.00 59.16 188 GLU A CA 1
ATOM 1511 C C . GLU A 1 188 ? 39.090 15.942 -42.947 1.00 59.16 188 GLU A C 1
ATOM 1513 O O . GLU A 1 188 ? 38.413 15.173 -43.622 1.00 59.16 188 GLU A O 1
ATOM 1518 N N . GLU A 1 189 ? 39.372 17.169 -43.408 1.00 57.81 189 GLU A N 1
ATOM 1519 C CA . GLU A 1 189 ? 39.390 17.477 -44.852 1.00 57.81 189 GLU A CA 1
ATOM 1520 C C . GLU A 1 189 ? 40.825 17.302 -45.373 1.00 57.81 189 GLU A C 1
ATOM 1522 O O . GLU A 1 189 ? 41.640 18.228 -45.361 1.00 57.81 189 GLU A O 1
ATOM 1527 N N . GLY A 1 190 ? 41.151 16.083 -45.803 1.00 57.19 190 GLY A N 1
ATOM 1528 C CA . GLY A 1 190 ? 42.460 15.746 -46.355 1.00 57.19 190 GLY A CA 1
ATOM 1529 C C . GLY A 1 190 ? 42.415 14.532 -47.274 1.00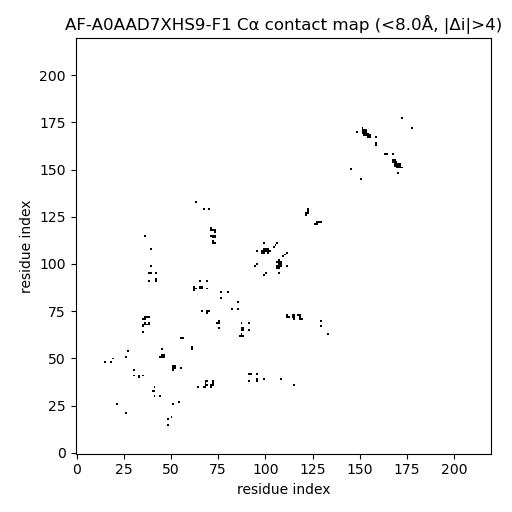 57.19 190 GLY A C 1
ATOM 1530 O O . GLY A 1 190 ? 42.815 13.452 -46.868 1.00 57.19 190 GLY A O 1
ATOM 1531 N N . ASP A 1 191 ? 41.915 14.756 -48.492 1.00 57.75 191 ASP A N 1
ATOM 1532 C CA . ASP A 1 191 ? 42.204 14.055 -49.752 1.00 57.75 191 ASP A CA 1
ATOM 1533 C C . ASP A 1 191 ? 42.659 12.583 -49.684 1.00 57.75 191 ASP A C 1
ATOM 1535 O O . ASP A 1 191 ? 43.856 12.296 -49.659 1.00 57.75 191 ASP A O 1
ATOM 1539 N N . GLU A 1 192 ? 41.717 11.652 -49.858 1.00 60.84 192 GLU A N 1
ATOM 1540 C CA . GLU A 1 192 ? 42.015 10.334 -50.433 1.00 60.84 192 GLU A CA 1
ATOM 1541 C C . GLU A 1 192 ? 41.027 10.017 -51.568 1.00 60.84 192 GLU A C 1
ATOM 1543 O O . GLU A 1 192 ? 39.980 9.392 -51.394 1.00 60.84 192 GLU A O 1
ATOM 1548 N N . ASP A 1 193 ? 41.385 10.491 -52.766 1.00 61.16 193 ASP A N 1
ATOM 1549 C CA . ASP A 1 193 ? 40.964 9.905 -54.036 1.00 61.16 193 ASP A CA 1
ATOM 1550 C C . ASP A 1 193 ? 41.649 8.536 -54.186 1.00 61.16 193 ASP A C 1
ATOM 1552 O O . ASP A 1 193 ? 42.794 8.491 -54.624 1.00 61.16 193 ASP A O 1
ATOM 1556 N N . GLU A 1 194 ? 40.971 7.419 -53.911 1.00 62.34 194 GLU A N 1
ATOM 1557 C CA . GLU A 1 194 ? 41.265 6.167 -54.621 1.00 62.34 194 GLU A CA 1
ATOM 1558 C C . GLU A 1 194 ? 39.982 5.390 -54.947 1.00 62.34 194 GLU A C 1
ATOM 1560 O O . GLU A 1 194 ? 39.259 4.868 -54.095 1.00 62.34 194 GLU A O 1
ATOM 1565 N N . ASP A 1 195 ? 39.731 5.325 -56.257 1.00 55.72 195 ASP A N 1
ATOM 1566 C CA . ASP A 1 195 ? 38.991 4.278 -56.942 1.00 55.72 195 ASP A CA 1
ATOM 1567 C C . ASP A 1 195 ? 39.304 2.887 -56.357 1.00 55.72 195 ASP A C 1
ATOM 1569 O O . ASP A 1 195 ? 40.458 2.568 -56.086 1.00 55.72 195 ASP A O 1
ATOM 1573 N N . LEU A 1 196 ? 38.303 2.004 -56.300 1.00 55.59 196 LEU A N 1
ATOM 1574 C CA . LEU A 1 196 ? 38.275 0.766 -57.097 1.00 55.59 196 LEU A CA 1
ATOM 1575 C C . LEU A 1 196 ? 37.144 -0.171 -56.641 1.00 55.59 196 LEU A C 1
ATOM 1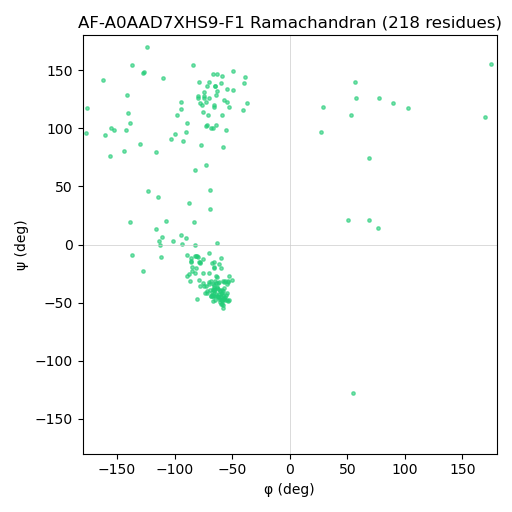577 O O . LEU A 1 196 ? 37.172 -0.809 -55.596 1.00 55.59 196 LEU A O 1
ATOM 1581 N N . SER A 1 197 ? 36.157 -0.271 -57.530 1.00 55.41 197 SER A N 1
ATOM 1582 C CA . SER A 1 197 ? 35.536 -1.503 -58.026 1.00 55.41 197 SER A CA 1
ATOM 1583 C C . SER A 1 197 ? 35.495 -2.753 -57.128 1.00 55.41 197 SER A C 1
ATOM 1585 O O . SER A 1 197 ? 36.487 -3.461 -56.979 1.00 55.41 197 SER A O 1
ATOM 1587 N N . GLY A 1 198 ? 34.263 -3.171 -56.836 1.00 52.72 198 GLY A N 1
ATOM 1588 C CA . GLY A 1 198 ? 33.837 -4.548 -57.088 1.00 52.72 198 GLY A CA 1
ATOM 1589 C C . GLY A 1 198 ? 33.783 -5.472 -55.877 1.00 52.72 198 GLY A C 1
ATOM 1590 O O . GLY A 1 198 ? 34.804 -5.844 -55.322 1.00 52.72 198 GLY A O 1
ATOM 1591 N N . ALA A 1 199 ? 32.579 -5.951 -55.570 1.00 52.16 199 ALA A N 1
ATOM 1592 C CA . ALA A 1 199 ? 32.284 -7.383 -55.561 1.00 52.16 199 ALA A CA 1
ATOM 1593 C C . ALA A 1 199 ? 30.795 -7.595 -55.274 1.00 52.16 199 ALA A C 1
ATOM 1595 O O . ALA A 1 199 ? 30.274 -7.248 -54.218 1.00 52.16 199 ALA A O 1
ATOM 1596 N N . GLU A 1 200 ? 30.130 -8.186 -56.257 1.00 55.69 200 GLU A N 1
ATOM 1597 C CA . GLU A 1 200 ? 28.864 -8.885 -56.115 1.00 55.69 200 GLU A CA 1
ATOM 1598 C C . GLU A 1 200 ? 29.028 -10.043 -55.118 1.00 55.69 200 GLU A C 1
ATOM 1600 O O . GLU A 1 200 ? 30.012 -10.780 -55.183 1.00 55.69 200 GLU A O 1
ATOM 1605 N N . SER A 1 201 ? 28.047 -10.265 -54.245 1.00 56.53 201 SER A N 1
ATOM 1606 C CA . SER A 1 201 ? 27.806 -11.594 -53.679 1.00 56.53 201 SER A CA 1
ATOM 1607 C C . SER A 1 201 ? 26.356 -11.710 -53.239 1.00 56.53 201 SER A C 1
ATOM 1609 O O . SER A 1 201 ? 25.958 -11.235 -52.178 1.00 56.53 201 SER A O 1
ATOM 1611 N N . ALA A 1 202 ? 25.581 -12.364 -54.095 1.00 55.72 202 ALA A N 1
ATOM 1612 C CA . ALA A 1 202 ? 24.317 -12.982 -53.752 1.00 55.72 202 ALA A CA 1
ATOM 1613 C C . ALA A 1 202 ? 24.519 -14.113 -52.724 1.00 55.72 202 ALA A C 1
ATOM 1615 O O . ALA A 1 202 ? 25.518 -14.828 -52.760 1.00 55.72 202 ALA A O 1
ATOM 1616 N N . GLY A 1 203 ? 23.532 -14.276 -51.853 1.00 55.94 203 GLY A N 1
ATOM 1617 C CA . GLY A 1 203 ? 23.287 -15.428 -50.982 1.00 55.94 203 GLY A CA 1
ATOM 1618 C C . GLY A 1 203 ? 21.978 -15.102 -50.269 1.00 55.94 203 GLY A C 1
ATOM 1619 O O . GLY A 1 203 ? 21.945 -14.163 -49.481 1.00 55.94 203 GLY A O 1
ATOM 1620 N N . ASP A 1 204 ? 20.810 -15.565 -50.711 1.00 60.47 204 ASP A N 1
ATOM 1621 C CA . ASP A 1 204 ? 20.360 -16.951 -50.922 1.00 60.47 204 ASP A CA 1
ATOM 1622 C C . ASP A 1 204 ? 20.465 -17.817 -49.662 1.00 60.47 204 ASP A C 1
ATOM 1624 O O . ASP A 1 204 ? 21.435 -17.725 -48.916 1.00 60.47 204 ASP A O 1
ATOM 1628 N N . ASP A 1 205 ? 19.438 -18.646 -49.486 1.00 57.12 205 ASP A N 1
ATOM 1629 C CA . ASP A 1 205 ? 19.176 -19.583 -48.388 1.00 57.12 205 ASP A CA 1
ATOM 1630 C C . ASP A 1 205 ? 18.641 -18.955 -47.081 1.00 57.12 205 ASP A C 1
ATOM 1632 O O . ASP A 1 205 ? 19.216 -18.057 -46.486 1.00 57.12 205 ASP A O 1
ATOM 1636 N N . GLY A 1 206 ? 17.524 -19.393 -46.508 1.00 57.81 206 GLY A N 1
ATOM 1637 C CA . GLY A 1 206 ? 16.740 -20.579 -46.790 1.00 57.81 206 GLY A CA 1
ATOM 1638 C C . GLY A 1 206 ? 15.611 -20.710 -45.768 1.00 57.81 206 GLY A C 1
ATOM 1639 O O . GLY A 1 206 ? 15.660 -20.186 -44.657 1.00 57.81 206 GLY A O 1
ATOM 1640 N N . MET A 1 207 ? 14.569 -21.402 -46.209 1.00 57.94 207 MET A N 1
ATOM 1641 C CA . MET A 1 207 ? 13.361 -21.778 -45.484 1.00 57.94 207 MET A CA 1
ATOM 1642 C C . MET A 1 207 ? 13.632 -22.423 -44.119 1.00 57.94 207 MET A C 1
ATOM 1644 O O . MET A 1 207 ? 14.564 -23.212 -43.984 1.00 57.94 207 MET A O 1
ATOM 1648 N N . SER A 1 208 ? 12.712 -22.230 -43.170 1.00 63.91 208 SER A N 1
ATOM 1649 C CA . SER A 1 208 ? 12.230 -23.315 -42.300 1.00 63.91 208 SER A CA 1
ATOM 1650 C C . SER A 1 208 ? 10.887 -22.933 -41.681 1.00 63.91 208 SER A C 1
ATOM 1652 O O . SER A 1 208 ? 10.811 -22.266 -40.652 1.00 63.91 208 SER A O 1
ATOM 1654 N N . GLU A 1 209 ? 9.819 -23.370 -42.346 1.00 59.28 209 GLU A N 1
ATOM 1655 C CA . GLU A 1 209 ? 8.496 -23.527 -41.753 1.00 59.28 209 GLU A CA 1
ATOM 1656 C C . GLU A 1 209 ? 8.559 -24.727 -40.798 1.00 59.28 209 GLU A C 1
ATOM 1658 O O . GLU A 1 209 ? 8.752 -25.866 -41.222 1.00 59.28 209 GLU A O 1
ATOM 1663 N N . GLY A 1 210 ? 8.464 -24.462 -39.497 1.00 59.72 210 GLY A N 1
ATOM 1664 C CA . GLY A 1 210 ? 8.361 -25.480 -38.457 1.00 59.72 210 GLY A CA 1
ATOM 1665 C C . GLY A 1 210 ? 6.924 -25.580 -37.968 1.00 59.72 210 GLY A C 1
ATOM 1666 O O . GLY A 1 210 ? 6.526 -24.856 -37.061 1.00 59.72 210 GLY A O 1
ATOM 1667 N N . SER A 1 211 ? 6.156 -26.463 -38.596 1.00 63.06 211 SER A N 1
ATOM 1668 C CA . SER A 1 211 ? 4.890 -27.000 -38.104 1.00 63.06 211 SER A CA 1
ATOM 1669 C C . SER A 1 211 ? 5.135 -28.017 -36.984 1.00 63.06 211 SER A C 1
ATOM 1671 O O . SER A 1 211 ? 5.875 -28.971 -37.210 1.00 63.06 211 SER A O 1
ATOM 1673 N N . THR A 1 212 ? 4.474 -27.852 -35.840 1.00 61.78 212 THR A N 1
ATOM 1674 C CA . THR A 1 212 ? 4.121 -28.924 -34.888 1.00 61.78 212 THR A CA 1
ATOM 1675 C C . THR A 1 212 ? 2.857 -28.442 -34.178 1.00 61.78 212 THR A C 1
ATOM 1677 O O . THR A 1 212 ? 2.891 -27.419 -33.497 1.00 61.78 212 THR A O 1
ATOM 1680 N N . ASP A 1 213 ? 1.692 -28.901 -34.606 1.00 58.91 213 ASP A N 1
ATOM 1681 C CA . ASP A 1 213 ? 1.053 -30.175 -34.248 1.00 58.91 213 ASP A CA 1
ATOM 1682 C C . ASP A 1 213 ? 0.166 -30.026 -33.009 1.00 58.91 213 ASP A C 1
ATOM 1684 O O . ASP A 1 213 ? 0.577 -29.592 -31.933 1.00 58.91 213 ASP A O 1
ATOM 1688 N N . ASP A 1 214 ? -1.088 -30.376 -33.267 1.00 56.25 214 ASP A N 1
ATOM 1689 C CA . ASP A 1 214 ? -2.193 -30.656 -32.370 1.00 56.25 214 ASP A CA 1
ATOM 1690 C C . ASP A 1 214 ? -1.782 -31.447 -31.123 1.00 56.25 214 ASP A C 1
ATOM 1692 O O . ASP A 1 214 ? -1.118 -32.466 -31.257 1.00 56.25 214 ASP A O 1
ATOM 1696 N N . GLU A 1 215 ? -2.314 -31.095 -29.949 1.00 68.06 215 GLU A N 1
ATOM 1697 C CA . GLU A 1 215 ? -2.841 -32.110 -29.027 1.00 68.06 215 GLU A CA 1
ATOM 1698 C C . GLU A 1 215 ? -4.106 -31.586 -28.334 1.00 68.06 215 GLU A C 1
ATOM 1700 O O . GLU A 1 215 ? -4.099 -30.824 -27.367 1.00 68.06 215 GLU A O 1
ATOM 1705 N N . ASP A 1 216 ? -5.217 -32.037 -28.907 1.00 61.06 216 ASP A N 1
ATOM 1706 C CA . ASP A 1 216 ? -6.526 -32.202 -28.300 1.00 61.06 216 ASP A CA 1
ATOM 1707 C C . ASP A 1 216 ? -6.405 -33.125 -27.071 1.00 61.06 216 ASP A C 1
ATOM 1709 O O . ASP A 1 216 ? -5.916 -34.253 -27.150 1.00 61.06 216 ASP A O 1
ATOM 1713 N N . SER A 1 217 ? -6.842 -32.657 -25.905 1.00 64.50 217 SER A N 1
ATOM 1714 C CA . SER A 1 217 ? -7.102 -33.529 -24.760 1.00 64.50 217 SER A CA 1
ATOM 1715 C C . SER A 1 217 ? -8.302 -33.017 -23.990 1.00 64.50 217 SER A C 1
ATOM 1717 O O . SER A 1 217 ? -8.215 -32.368 -22.950 1.00 64.50 217 SER A O 1
ATOM 1719 N N . SER A 1 218 ? -9.449 -33.379 -24.551 1.00 71.31 218 SER A N 1
ATOM 1720 C CA . SER A 1 218 ? -10.658 -33.722 -23.814 1.00 71.31 218 SER A CA 1
ATOM 1721 C C . SER A 1 218 ? -10.325 -34.484 -22.520 1.00 71.31 218 SER A C 1
ATOM 1723 O O . SER A 1 218 ? -9.725 -35.561 -22.564 1.00 71.31 218 SER A O 1
ATOM 1725 N N . ARG A 1 219 ? -10.748 -33.962 -21.367 1.00 61.31 219 ARG A N 1
ATOM 1726 C CA . ARG A 1 219 ? -10.906 -34.753 -20.144 1.00 61.31 219 ARG A CA 1
ATOM 1727 C C . ARG A 1 219 ? -12.151 -34.300 -19.391 1.00 61.31 219 ARG A C 1
ATOM 1729 O O . ARG A 1 219 ? -12.356 -33.103 -19.206 1.00 61.31 219 ARG A O 1
ATOM 1736 N N . ASP A 1 220 ? -12.947 -35.317 -19.077 1.00 67.56 220 ASP A N 1
ATOM 1737 C CA . ASP A 1 220 ? -14.283 -35.340 -18.474 1.00 67.56 220 ASP A CA 1
ATOM 1738 C C . ASP A 1 220 ? -14.446 -34.551 -17.166 1.00 67.56 220 ASP A C 1
ATOM 1740 O O . ASP A 1 220 ? -13.478 -34.493 -16.371 1.00 67.56 220 ASP A O 1
#

Organism: NCBI:txid1111947

Sequence (220 aa):
MVCASPPMERRAVSLLHYMRIIPLEILLIVRGYIHPSDLPTHICFYQSSPWIADIYDSEMDTEDFWELACWSCGIGATGVDSQDNVRWRDIAIDCIERDGFCTIPGCGEELLEANRQRMITAIEETEIKPFEVFFDCVPSNDVLFMHPILERLAFNAEYRNRSTVLYDARLRVDDSDVEDARSEADEEEGDEDEDLSGAESAGDDGMSEGSTDDEDSSRD

Secondary structure (DSSP, 8-state):
----PPP-TTSHHHHHHHHTTS-HHHHHHHHHHS-TT-HHHHHHHHHT-HHHHHHHHTSTTHHHHHHHHHHHTT----TTS-GGG--HHHHHHHHIIIIIT--STTSTHHHHHHHHHHHHHHHHHH---S-SS---S--TTS-----HHHHTEEE-TT---TTSGGG-EEEPPPHHHHHHHHHSSSS---------------------------------

pLDDT: mean 74.56, std 18.12, range [37.38, 97.38]